Protein AF-0000000076551396 (afdb_homodimer)

Nearest PDB structures (foldseek):
  6d0h-assembly2_C  TM=8.414E-01  e=6.437E-12  Sphingobium sp. YBL2
  6d0i-assembly2_C  TM=8.414E-01  e=7.294E-12  Sphingobium sp. YBL2
  8gug-assembly1_A-2  TM=8.332E-01  e=5.337E-12  Vibrio parahaemolyticus RIMD 2210633
  6gw6-assembly1_D  TM=7.936E-01  e=1.999E-10  Pseudomonas putida KT2440
  8qnl-assembly1_F  TM=6.399E-01  e=2.585E-02  Pseudomonas aeruginosa PAO1

Secondary structure (DSSP, 8-state):
-EEEEEEEGGGGGGTTTSHHHHHS--SS--TT---EEEBSSHHHHHHHHHTTS-TTS--SSEEEEEEE-SS-GGGS-B--GGGS-TTTTSSS-HHHHHHHHHHHHHT--SEEEEE-SSSTT-EEEEE-TTSGGGGG-EEPPPEEE---GGGS----/-EEEEEEEGGGGGGTTTSHHHHHS--SS--TT---EEEBSSHHHHHHHHHTTS-TTS--SSEEEEEEE-SS-GGGS-B--GGGS-TTTTSSS-HHHHHHHHHHHHHT--SEEEEE-SSSTT-EEEEE-TTSGGGGG-EEPPPEEE---GGGS----

Solvent-accessible surface area (backbone atoms only — not comparable to full-atom values): 17065 Å² total; per-residue (Å²): 67,58,32,16,32,61,45,48,52,91,45,56,92,53,59,70,61,9,54,65,28,18,74,42,58,48,54,43,25,41,63,71,40,57,34,27,76,31,12,68,36,63,43,43,19,46,50,62,51,48,48,74,44,58,56,74,57,79,73,85,51,34,23,38,37,40,36,38,41,93,49,60,71,88,72,51,52,61,68,60,72,88,77,48,62,93,62,65,76,49,77,76,37,67,69,46,11,47,53,37,45,49,45,56,71,66,49,77,50,38,50,38,33,38,78,32,72,59,43,75,91,41,57,28,34,38,34,25,59,83,24,80,63,36,76,67,47,44,72,53,79,70,37,85,40,67,74,42,66,54,62,33,56,80,76,129,66,59,33,17,32,62,45,49,50,92,45,55,90,52,61,71,61,7,53,65,28,19,75,42,57,47,55,42,25,41,64,72,39,57,33,27,78,30,13,67,37,63,42,42,18,46,50,63,49,47,48,75,45,60,54,75,57,77,74,85,52,33,22,36,36,42,34,37,41,94,48,60,72,89,71,52,52,61,67,59,73,87,76,50,62,94,63,64,77,48,78,75,38,67,68,46,11,48,53,37,44,50,46,56,73,65,49,78,51,40,48,39,34,39,78,32,70,60,43,75,93,41,58,29,33,38,34,27,58,83,25,80,64,36,75,66,48,45,71,51,80,69,37,85,41,68,75,43,71,54,61,27,59,79,75,130

Foldseek 3Di:
DKKKAKDFQVCQVVQQVQVVCCCPPWLQADHNARKHWIAPDPVLNVLVVVVPDDLQDWDQGMWMKMKDDPDDPVPAAEDDPVPDDPVSLDIPDVVNNVNNRVCLVVLPDQKYWYADSSDGPGTIIMGRCVRPCVVVMDIDRIGGDGDDCVSRDHDD/DKKKAKDFQVCQVVQQVQVVCCCPPWLQADHNARKHWIAPDPVLNVLVVVVPDDLQDWDQGMWMKMKDDPDDPVPAAEDDPVPDDPVSLDIPDVVNNVNNRVCLVVLPDQKYWYADSSDGPGTIIMGRCVRPCVVVMDIDRIGGDGDDPVSRDHDD

pLDDT: mean 95.28, std 7.55, range [44.25, 98.88]

InterPro domains:
  IPR014914 RES domain [PF08808] (3-148)
  IPR014914 RES domain [SM00953] (15-141)

Radius of gyration: 20.18 Å; Cα contacts (8 Å, |Δi|>4): 626; chains: 2; bounding box: 45×56×44 Å

Sequence (312 aa):
MHLWRICKSRFAASAFTGEGARLYPGRWNPAGVRMVYTSPSLSLAAIEFFVHLDPSVAPDDLVSCRATLPIDEKTLPRLNLGNLPADWHTTDNPTLQSIGANWTATQSSVALEVPSVAVEGEWNVLLNPTHPDFAKIKLAPPNPFHFDKRMFKPLPMHLWRICKSRFAASAFTGEGARLYPGRWNPAGVRMVYTSPSLSLAAIEFFVHLDPSVAPDDLVSCRATLPIDEKTLPRLNLGNLPADWHTTDNPTLQSIGANWTATQSSVALEVPSVAVEGEWNVLLNPTHPDFAKIKLAPPNPFHFDKRMFKPLP

Structure (mmCIF, N/CA/C/O backbone):
data_AF-0000000076551396-model_v1
#
loop_
_entity.id
_entity.type
_entity.pdbx_description
1 polymer 'RES domain-containing protein'
#
loop_
_atom_site.group_PDB
_atom_site.id
_atom_site.type_symbol
_atom_site.label_atom_id
_atom_site.label_alt_id
_atom_site.label_comp_id
_atom_site.label_asym_id
_atom_site.label_entity_id
_atom_site.label_seq_id
_atom_site.pdbx_PDB_ins_code
_atom_site.Cartn_x
_atom_site.Cartn_y
_atom_site.Cartn_z
_atom_site.occupancy
_atom_site.B_iso_or_equiv
_atom_site.auth_seq_id
_atom_site.auth_comp_id
_atom_site.auth_asym_id
_atom_site.auth_atom_id
_atom_site.pdbx_PDB_model_num
ATOM 1 N N . MET A 1 1 ? -11.016 -2.973 -12.539 1 94.88 1 MET A N 1
ATOM 2 C CA . MET A 1 1 ? -10.102 -2.596 -11.461 1 94.88 1 MET A CA 1
ATOM 3 C C . MET A 1 1 ? -8.656 -2.795 -11.891 1 94.88 1 MET A C 1
ATOM 5 O O . MET A 1 1 ? -8.367 -3.607 -12.766 1 94.88 1 MET A O 1
ATOM 9 N N . HIS A 1 2 ? -7.699 -2.061 -11.281 1 96.81 2 HIS A N 1
ATOM 10 C CA . HIS A 1 2 ? -6.273 -2.221 -11.547 1 96.81 2 HIS A CA 1
ATOM 11 C C . HIS A 1 2 ? -5.625 -3.146 -10.516 1 96.81 2 HIS A C 1
ATOM 13 O O . HIS A 1 2 ? -5.945 -3.086 -9.328 1 96.81 2 HIS A O 1
ATOM 19 N N . LEU A 1 3 ? -4.773 -3.979 -11.023 1 98.38 3 LEU A N 1
ATOM 20 C CA . LEU A 1 3 ? -3.938 -4.855 -10.211 1 98.38 3 LEU A CA 1
ATOM 21 C C . LEU A 1 3 ? -2.459 -4.602 -10.492 1 98.38 3 LEU A C 1
ATOM 23 O O . LEU A 1 3 ? -2.09 -4.199 -11.594 1 98.38 3 LEU A O 1
ATOM 27 N N . TRP A 1 4 ? -1.692 -4.879 -9.453 1 98.75 4 TRP A N 1
ATOM 28 C CA . TRP A 1 4 ? -0.27 -4.57 -9.555 1 98.75 4 TRP A CA 1
ATOM 29 C C . TRP A 1 4 ? 0.576 -5.754 -9.094 1 98.75 4 TRP A C 1
ATOM 31 O O . TRP A 1 4 ? 0.204 -6.465 -8.156 1 98.75 4 TRP A O 1
ATOM 41 N N . ARG A 1 5 ? 1.624 -5.949 -9.695 1 98.5 5 ARG A N 1
ATOM 42 C CA . ARG A 1 5 ? 2.711 -6.75 -9.141 1 98.5 5 ARG A CA 1
ATOM 43 C C . ARG A 1 5 ? 4.066 -6.152 -9.5 1 98.5 5 ARG A C 1
ATOM 45 O O . ARG A 1 5 ? 4.191 -5.422 -10.484 1 98.5 5 ARG A O 1
ATOM 52 N N . ILE A 1 6 ? 5.016 -6.344 -8.68 1 98.69 6 ILE A N 1
ATOM 53 C CA . ILE A 1 6 ? 6.387 -5.891 -8.867 1 98.69 6 ILE A CA 1
ATOM 54 C C . ILE A 1 6 ? 7.305 -7.094 -9.078 1 98.69 6 ILE A C 1
ATOM 56 O O . ILE A 1 6 ? 7.148 -8.125 -8.422 1 98.69 6 ILE A O 1
ATOM 60 N N . CYS A 1 7 ? 8.195 -7.008 -9.984 1 98.25 7 CYS A N 1
ATOM 61 C CA . CYS A 1 7 ? 9.172 -8.062 -10.234 1 98.25 7 CYS A CA 1
ATOM 62 C C . CYS A 1 7 ? 10.461 -7.492 -10.805 1 98.25 7 CYS A C 1
ATOM 64 O O . CYS A 1 7 ? 10.555 -6.289 -11.062 1 98.25 7 CYS A O 1
ATOM 66 N N . LYS A 1 8 ? 11.469 -8.297 -10.867 1 97.94 8 LYS A N 1
ATOM 67 C CA . LYS A 1 8 ? 12.688 -7.895 -11.57 1 97.94 8 LYS A CA 1
ATOM 68 C C . LYS A 1 8 ? 12.422 -7.656 -13.055 1 97.94 8 LYS A C 1
ATOM 70 O O . LYS A 1 8 ? 11.633 -8.375 -13.664 1 97.94 8 LYS A O 1
ATOM 75 N N . SER A 1 9 ? 13.117 -6.68 -13.594 1 98.31 9 SER A N 1
ATOM 76 C CA . SER A 1 9 ? 12.914 -6.262 -14.977 1 98.31 9 SER A CA 1
ATOM 77 C C . SER A 1 9 ? 13.07 -7.434 -15.938 1 98.31 9 SER A C 1
ATOM 79 O O . SER A 1 9 ? 12.352 -7.527 -16.938 1 98.31 9 SER A O 1
ATOM 81 N N . ARG A 1 10 ? 13.984 -8.352 -15.672 1 97.56 10 ARG A N 1
ATOM 82 C CA . ARG A 1 10 ? 14.242 -9.477 -16.562 1 97.56 10 ARG A CA 1
ATOM 83 C C . ARG A 1 10 ? 13.039 -10.414 -16.625 1 97.56 10 ARG A C 1
ATOM 85 O O . ARG A 1 10 ? 12.922 -11.219 -17.547 1 97.56 10 ARG A O 1
ATOM 92 N N . PHE A 1 11 ? 12.156 -10.312 -15.688 1 97.44 11 PHE A N 1
ATOM 93 C CA . PHE A 1 11 ? 11 -11.203 -15.641 1 97.44 11 PHE A CA 1
ATOM 94 C C . PHE A 1 11 ? 9.734 -10.477 -16.078 1 97.44 11 PHE A C 1
ATOM 96 O O . PHE A 1 11 ? 8.633 -11.016 -15.977 1 97.44 11 PHE A O 1
ATOM 103 N N . ALA A 1 12 ? 9.828 -9.25 -16.578 1 97.88 12 ALA A N 1
ATOM 104 C CA . ALA A 1 12 ? 8.672 -8.422 -16.922 1 97.88 12 ALA A CA 1
ATOM 105 C C . ALA A 1 12 ? 7.809 -9.102 -17.984 1 97.88 12 ALA A C 1
ATOM 107 O O . ALA A 1 12 ? 6.582 -9.102 -17.875 1 97.88 12 ALA A O 1
ATOM 108 N N . ALA A 1 13 ? 8.406 -9.703 -18.953 1 96.38 13 ALA A N 1
ATOM 109 C CA . ALA A 1 13 ? 7.703 -10.297 -20.094 1 96.38 13 ALA A CA 1
ATOM 110 C C . ALA A 1 13 ? 6.875 -11.5 -19.656 1 96.38 13 ALA A C 1
ATOM 112 O O . ALA A 1 13 ? 5.863 -11.828 -20.281 1 96.38 13 ALA A O 1
ATOM 113 N N . SER A 1 14 ? 7.25 -12.125 -18.562 1 96.94 14 SER A N 1
ATOM 114 C CA . SER A 1 14 ? 6.559 -13.328 -18.109 1 96.94 14 SER A CA 1
ATOM 115 C C . SER A 1 14 ? 5.797 -13.078 -16.812 1 96.94 14 SER A C 1
ATOM 117 O O . SER A 1 14 ? 5.367 -14.023 -16.156 1 96.94 14 SER A O 1
ATOM 119 N N . ALA A 1 15 ? 5.637 -11.844 -16.484 1 97.81 15 ALA A N 1
ATOM 120 C CA . ALA A 1 15 ? 5.113 -11.469 -15.164 1 97.81 15 ALA A CA 1
ATOM 121 C C . ALA A 1 15 ? 3.699 -12.008 -14.969 1 97.81 15 ALA A C 1
ATOM 123 O O . ALA A 1 15 ? 3.262 -12.219 -13.836 1 97.81 15 A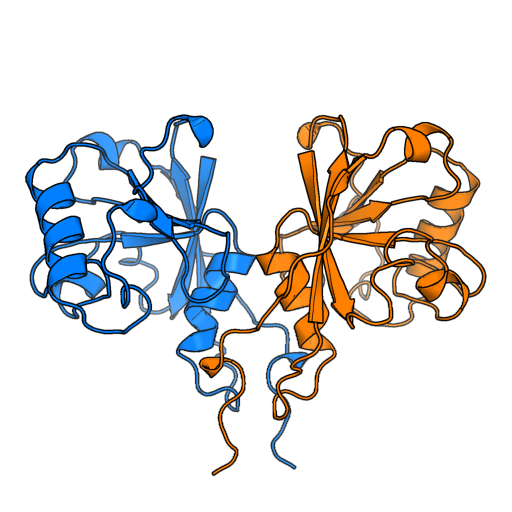LA A O 1
ATOM 124 N N . PHE A 1 16 ? 2.994 -12.281 -16.062 1 98.44 16 PHE A N 1
ATOM 125 C CA . PHE A 1 16 ? 1.596 -12.664 -15.922 1 98.44 16 PHE A CA 1
ATOM 126 C C . PHE A 1 16 ? 1.351 -14.047 -16.516 1 98.44 16 PHE A C 1
ATOM 128 O O . PHE A 1 16 ? 0.207 -14.414 -16.797 1 98.44 16 PHE A O 1
ATOM 135 N N . THR A 1 17 ? 2.385 -14.805 -16.703 1 97.81 17 THR A N 1
ATOM 136 C CA . THR A 1 17 ? 2.225 -16.141 -17.297 1 97.81 17 THR A CA 1
ATOM 137 C C . THR A 1 17 ? 1.878 -17.156 -16.219 1 97.81 17 THR A C 1
ATOM 139 O O . THR A 1 17 ? 1.358 -18.234 -16.516 1 97.81 17 THR A O 1
ATOM 142 N N . GLY A 1 18 ? 2.23 -16.859 -14.961 1 98.12 18 GLY A N 1
ATOM 143 C CA . GLY A 1 18 ? 2.062 -17.797 -13.859 1 98.12 18 GLY A CA 1
ATOM 144 C C . GLY A 1 18 ? 3.166 -18.828 -13.789 1 98.12 18 GLY A C 1
ATOM 145 O O . GLY A 1 18 ? 3.121 -19.734 -12.945 1 98.12 18 GLY A O 1
ATOM 146 N N . GLU A 1 19 ? 4.164 -18.672 -14.609 1 96.69 19 GLU A N 1
ATOM 147 C CA . GLU A 1 19 ? 5.23 -19.656 -14.711 1 96.69 19 GLU A CA 1
ATOM 148 C C . GLU A 1 19 ? 6.074 -19.688 -13.438 1 96.69 19 GLU A C 1
ATOM 150 O O . GLU A 1 19 ? 6.504 -20.75 -12.992 1 96.69 19 GLU A O 1
ATOM 155 N N . GLY A 1 20 ? 6.352 -18.516 -12.898 1 95.81 20 GLY A N 1
ATOM 156 C CA . GLY A 1 20 ? 7.094 -18.484 -11.648 1 95.81 20 GLY A CA 1
ATOM 157 C C . GLY A 1 20 ? 6.461 -19.312 -10.555 1 95.81 20 GLY A C 1
ATOM 158 O O . GLY A 1 20 ? 7.133 -20.141 -9.922 1 95.81 20 GLY A O 1
ATOM 159 N N . ALA A 1 21 ? 5.195 -19.109 -10.352 1 96.44 21 ALA A N 1
ATOM 160 C CA . ALA A 1 21 ? 4.457 -19.875 -9.344 1 96.44 21 ALA A CA 1
ATOM 161 C C . ALA A 1 21 ? 4.453 -21.359 -9.672 1 96.44 21 ALA A C 1
ATOM 163 O O . ALA A 1 21 ? 4.504 -22.203 -8.773 1 96.44 21 ALA A O 1
ATOM 164 N N . ARG A 1 22 ? 4.301 -21.688 -10.961 1 97.25 22 ARG A N 1
ATOM 165 C CA . ARG A 1 22 ? 4.316 -23.078 -11.367 1 97.25 22 ARG A CA 1
ATOM 166 C C . ARG A 1 22 ? 5.621 -23.75 -10.953 1 97.25 22 ARG A C 1
ATOM 168 O O . ARG A 1 22 ? 5.613 -24.891 -10.477 1 97.25 22 ARG A O 1
ATOM 175 N N . LEU A 1 23 ? 6.754 -23.062 -11.102 1 96.81 23 LEU A N 1
ATOM 176 C CA . LEU A 1 23 ? 8.078 -23.594 -10.82 1 96.81 23 LEU A CA 1
ATOM 177 C C . LEU A 1 23 ? 8.375 -23.578 -9.328 1 96.81 23 LEU A C 1
ATOM 179 O O . LEU A 1 23 ? 9.008 -24.484 -8.797 1 96.81 23 LEU A O 1
ATOM 183 N N . TYR A 1 24 ? 7.906 -22.547 -8.633 1 95.25 24 TYR A N 1
ATOM 184 C CA . TYR A 1 24 ? 8.18 -22.344 -7.215 1 95.25 24 TYR A CA 1
ATOM 185 C C . TYR A 1 24 ? 6.887 -22.172 -6.426 1 95.25 24 TYR A C 1
ATOM 187 O O . TYR A 1 24 ? 6.137 -21.219 -6.641 1 95.25 24 TYR A O 1
ATOM 195 N N . PRO A 1 25 ? 6.672 -23.062 -5.484 1 95.62 25 PRO A N 1
ATOM 196 C CA . PRO A 1 25 ? 5.422 -23 -4.727 1 95.62 25 PRO A CA 1
ATOM 197 C C . PRO A 1 25 ? 5.289 -21.734 -3.902 1 95.62 25 PRO A C 1
ATOM 199 O O . PRO A 1 25 ? 6.293 -21.188 -3.422 1 95.62 25 PRO A O 1
ATOM 202 N N . GLY A 1 26 ? 4.094 -21.25 -3.756 1 96.25 26 GLY A N 1
ATOM 203 C CA . GLY A 1 26 ? 3.74 -20.125 -2.9 1 96.25 26 GLY A CA 1
ATOM 204 C C . GLY A 1 26 ? 2.703 -20.484 -1.851 1 96.25 26 GLY A C 1
ATOM 205 O O . GLY A 1 26 ? 2.398 -21.656 -1.645 1 96.25 26 GLY A O 1
ATOM 206 N N . ARG A 1 27 ? 2.213 -19.516 -1.153 1 97.38 27 ARG A N 1
ATOM 207 C CA . ARG A 1 27 ? 1.235 -19.719 -0.088 1 97.38 27 ARG A CA 1
ATOM 208 C C . ARG A 1 27 ? -0.026 -20.391 -0.623 1 97.38 27 ARG A C 1
ATOM 210 O O . ARG A 1 27 ? -0.598 -21.266 0.034 1 97.38 27 ARG A O 1
ATOM 217 N N . TRP A 1 28 ? -0.381 -20.016 -1.883 1 98.06 28 TRP A N 1
ATOM 218 C CA . TRP A 1 28 ? -1.691 -20.438 -2.367 1 98.06 28 TRP A CA 1
ATOM 219 C C . TRP A 1 28 ? -1.556 -21.422 -3.52 1 98.06 28 TRP A C 1
ATOM 221 O O . TRP A 1 28 ? -2.555 -21.844 -4.109 1 98.06 28 TRP A O 1
ATOM 231 N N . ASN A 1 29 ? -0.371 -21.703 -3.924 1 98.06 29 ASN A N 1
ATOM 232 C CA . ASN A 1 29 ? -0.194 -22.672 -5 1 98.06 29 ASN A CA 1
ATOM 233 C C . ASN A 1 29 ? 0.906 -23.672 -4.676 1 98.06 29 ASN A C 1
ATOM 235 O O . ASN A 1 29 ? 1.98 -23.297 -4.207 1 98.06 29 ASN A O 1
ATOM 239 N N . PRO A 1 30 ? 0.671 -24.969 -4.969 1 97.38 30 PRO A N 1
ATOM 240 C CA . PRO A 1 30 ? 1.771 -25.938 -5.008 1 97.38 30 PRO A CA 1
ATOM 241 C C . PRO A 1 30 ? 2.594 -25.844 -6.293 1 97.38 30 PRO A C 1
ATOM 243 O O . PRO A 1 30 ? 2.236 -25.094 -7.203 1 97.38 30 PRO A O 1
ATOM 246 N N . ALA A 1 31 ? 3.725 -26.562 -6.238 1 96.62 31 ALA A N 1
ATOM 247 C CA . ALA A 1 31 ? 4.469 -26.656 -7.492 1 96.62 31 ALA A CA 1
ATOM 248 C C . ALA A 1 31 ? 3.592 -27.234 -8.609 1 96.62 31 ALA A C 1
ATOM 250 O O . ALA A 1 31 ? 2.721 -28.062 -8.352 1 96.62 31 ALA A O 1
ATOM 251 N N . GLY A 1 32 ? 3.791 -26.672 -9.781 1 97.81 32 GLY A N 1
ATOM 252 C CA . GLY A 1 32 ? 3.086 -27.203 -10.938 1 97.81 32 GLY A CA 1
ATOM 253 C C . GLY A 1 32 ? 1.832 -26.422 -11.281 1 97.81 32 GLY A C 1
ATOM 254 O O . GLY A 1 32 ? 1.279 -26.578 -12.375 1 97.81 32 GLY A O 1
ATOM 255 N N . VAL A 1 33 ? 1.356 -25.641 -10.406 1 98.25 33 VAL A N 1
ATOM 256 C CA . VAL A 1 33 ? 0.127 -24.891 -10.633 1 98.25 33 VAL A CA 1
ATOM 257 C C . VAL A 1 33 ? 0.464 -23.438 -10.977 1 98.25 33 VAL A C 1
ATOM 259 O O . VAL A 1 33 ? 1.089 -22.734 -10.18 1 98.25 33 VAL A O 1
ATOM 262 N N . ARG A 1 34 ? 0.034 -22.953 -12.18 1 98.38 34 ARG A N 1
ATOM 263 C CA . ARG A 1 34 ? 0.227 -21.578 -12.602 1 98.38 34 ARG A CA 1
ATOM 264 C C . ARG A 1 34 ? -0.693 -20.641 -11.828 1 98.38 34 ARG A C 1
ATOM 266 O O . ARG A 1 34 ? -1.87 -20.938 -11.625 1 98.38 34 ARG A O 1
ATOM 273 N N . MET A 1 35 ? -0.127 -19.578 -11.375 1 98.62 35 MET A N 1
ATOM 274 C CA . MET A 1 35 ? -0.86 -18.562 -10.625 1 98.62 35 MET A CA 1
ATOM 275 C C . MET A 1 35 ? -0.128 -17.234 -10.656 1 98.62 35 MET A C 1
ATOM 277 O O . MET A 1 35 ? 1.104 -17.188 -10.641 1 98.62 35 MET A O 1
ATOM 281 N N . VAL A 1 36 ? -0.822 -16.172 -10.758 1 98.75 36 VAL A N 1
ATOM 282 C CA . VAL A 1 36 ? -0.205 -14.859 -10.719 1 98.75 36 VAL A CA 1
ATOM 283 C C . VAL A 1 36 ? -0.648 -14.117 -9.453 1 98.75 36 VAL A C 1
ATOM 285 O O . VAL A 1 36 ? -1.843 -13.891 -9.25 1 98.75 36 VAL A O 1
ATOM 288 N N . TYR A 1 37 ? 0.304 -13.797 -8.633 1 98.69 37 TYR A N 1
ATOM 289 C CA . TYR A 1 37 ? 0.053 -13.016 -7.43 1 98.69 37 TYR A CA 1
ATOM 290 C C . TYR A 1 37 ? 0.052 -11.523 -7.746 1 98.69 37 TYR A C 1
ATOM 292 O O . TYR A 1 37 ? 1.019 -11 -8.305 1 98.69 37 TYR A O 1
ATOM 300 N N . THR A 1 38 ? -1.022 -10.844 -7.414 1 98.75 38 THR A N 1
ATOM 301 C CA . THR A 1 38 ? -1.12 -9.398 -7.609 1 98.75 38 THR A CA 1
ATOM 302 C C . THR A 1 38 ? -1.75 -8.734 -6.391 1 98.75 38 THR A C 1
ATOM 304 O O . THR A 1 38 ? -2.168 -9.406 -5.449 1 98.75 38 THR A O 1
ATOM 307 N N . SER A 1 39 ? -1.699 -7.449 -6.383 1 98.75 39 SER A N 1
ATOM 308 C CA . SER A 1 39 ? -2.301 -6.625 -5.34 1 98.75 39 SER A CA 1
ATOM 309 C C . SER A 1 39 ? -3.168 -5.52 -5.941 1 98.75 39 SER A C 1
ATOM 311 O O . SER A 1 39 ? -2.928 -5.074 -7.062 1 98.75 39 SER A O 1
ATOM 313 N N . PRO A 1 40 ? -4.148 -5.059 -5.211 1 97.81 40 PRO A N 1
ATOM 314 C CA . PRO A 1 40 ? -5.043 -4.035 -5.754 1 97.81 40 PRO A CA 1
ATOM 315 C C . PRO A 1 40 ? -4.438 -2.633 -5.699 1 97.81 40 PRO A C 1
ATOM 317 O O . PRO A 1 40 ? -5.055 -1.671 -6.164 1 97.81 40 PRO A O 1
ATOM 320 N N . SER A 1 41 ? -3.238 -2.49 -5.109 1 98.12 41 SER A N 1
ATOM 321 C CA . SER A 1 41 ? -2.51 -1.227 -5.09 1 98.12 41 SER A CA 1
ATOM 322 C C . SER A 1 41 ? -1.013 -1.447 -5.27 1 98.12 41 SER A C 1
ATOM 324 O O . SER A 1 41 ? -0.498 -2.527 -4.969 1 98.12 41 SER A O 1
ATOM 326 N N . LEU A 1 42 ? -0.406 -0.439 -5.797 1 98.69 42 LEU A N 1
ATOM 327 C CA . LEU A 1 42 ? 1.042 -0.513 -5.957 1 98.69 42 LEU A CA 1
ATOM 328 C C . LEU A 1 42 ? 1.737 -0.601 -4.605 1 98.69 42 LEU A C 1
ATOM 330 O O . LEU A 1 42 ? 2.729 -1.319 -4.457 1 98.69 42 LEU A O 1
ATOM 334 N N . SER A 1 43 ? 1.237 0.077 -3.641 1 98.88 43 SER A N 1
ATOM 335 C CA . SER A 1 43 ? 1.817 0.066 -2.303 1 98.88 43 SER A CA 1
ATOM 336 C C . SER A 1 43 ? 1.748 -1.325 -1.681 1 98.88 43 SER A C 1
ATOM 338 O O . SER A 1 43 ? 2.719 -1.793 -1.082 1 98.88 43 SER A O 1
ATOM 340 N N . LEU A 1 44 ? 0.598 -1.977 -1.805 1 98.88 44 LEU A N 1
ATOM 341 C CA . LEU A 1 44 ? 0.525 -3.334 -1.272 1 98.88 44 LEU A CA 1
ATOM 342 C C . LEU A 1 44 ? 1.474 -4.262 -2.021 1 98.88 44 LEU A C 1
ATOM 344 O O . LEU A 1 44 ? 2.17 -5.074 -1.406 1 98.88 44 LEU A O 1
ATOM 348 N N . ALA A 1 45 ? 1.479 -4.145 -3.352 1 98.88 45 ALA A N 1
ATOM 349 C CA . ALA A 1 45 ? 2.428 -4.934 -4.137 1 98.88 45 ALA A CA 1
ATOM 350 C C . ALA A 1 45 ? 3.859 -4.68 -3.674 1 98.88 45 ALA A C 1
ATOM 352 O O . ALA A 1 45 ? 4.668 -5.609 -3.605 1 98.88 45 ALA A O 1
ATOM 353 N N . ALA A 1 46 ? 4.168 -3.43 -3.355 1 98.62 46 ALA A N 1
ATOM 354 C CA . ALA A 1 46 ? 5.508 -3.057 -2.906 1 98.62 46 ALA A CA 1
ATOM 355 C C . ALA A 1 46 ? 5.848 -3.727 -1.578 1 98.62 46 ALA A C 1
ATOM 357 O O . ALA A 1 46 ? 6.938 -4.281 -1.418 1 98.62 46 ALA A O 1
ATOM 358 N N . ILE A 1 47 ? 4.895 -3.684 -0.666 1 98.25 47 ILE A N 1
ATOM 359 C CA . ILE A 1 47 ? 5.145 -4.305 0.629 1 98.25 47 ILE A CA 1
ATOM 360 C C . ILE A 1 47 ? 5.285 -5.816 0.456 1 98.25 47 ILE A C 1
ATOM 362 O O . ILE A 1 47 ? 6.176 -6.438 1.043 1 98.25 47 ILE A O 1
ATOM 366 N N . GLU A 1 48 ? 4.469 -6.438 -0.376 1 97.94 48 GLU A N 1
ATOM 367 C CA . GLU A 1 48 ? 4.516 -7.871 -0.655 1 97.94 48 GLU A CA 1
ATOM 368 C C . GLU A 1 48 ? 5.859 -8.273 -1.249 1 97.94 48 GLU A C 1
ATOM 370 O O . GLU A 1 48 ? 6.352 -9.375 -0.999 1 97.94 48 GLU A O 1
ATOM 375 N N . PHE A 1 49 ? 6.438 -7.441 -2.031 1 97.56 49 PHE A N 1
ATOM 376 C CA . PHE A 1 49 ? 7.758 -7.703 -2.592 1 97.56 49 PHE A CA 1
ATOM 377 C C . PHE A 1 49 ? 8.852 -7.445 -1.556 1 97.56 49 PHE A C 1
ATOM 379 O O . PHE A 1 49 ? 9.773 -8.242 -1.406 1 97.56 49 PHE A O 1
ATOM 386 N N . PHE A 1 50 ? 8.727 -6.418 -0.822 1 96.38 50 PHE A N 1
ATOM 387 C CA . PHE A 1 50 ? 9.734 -5.922 0.111 1 96.38 50 PHE A CA 1
ATOM 388 C C . PHE A 1 50 ? 10.023 -6.953 1.191 1 96.38 50 PHE A C 1
ATOM 390 O O . PHE A 1 50 ? 11.172 -7.113 1.611 1 96.38 50 PHE A O 1
ATOM 397 N N . VAL A 1 51 ? 9 -7.633 1.626 1 94.44 51 VAL A N 1
ATOM 398 C CA . VAL A 1 51 ? 9.164 -8.562 2.736 1 94.44 51 VAL A CA 1
ATOM 399 C C . VAL A 1 51 ? 10.039 -9.742 2.301 1 94.44 51 VAL A C 1
ATOM 401 O O . VAL A 1 51 ? 10.484 -10.531 3.135 1 94.44 51 VAL A O 1
ATOM 404 N N . HIS A 1 52 ? 10.367 -9.844 1.04 1 93.06 52 HIS A N 1
ATOM 405 C CA . HIS A 1 52 ? 11.219 -10.922 0.546 1 93.06 52 HIS A CA 1
ATOM 406 C C . HIS A 1 52 ? 12.633 -10.422 0.257 1 93.06 52 HIS A C 1
ATOM 408 O O . HIS A 1 52 ? 13.484 -11.18 -0.195 1 93.06 52 HIS A O 1
ATOM 414 N N . LEU A 1 53 ? 12.914 -9.18 0.485 1 92 53 LEU A N 1
ATOM 415 C CA . LEU A 1 53 ? 14.211 -8.578 0.195 1 92 53 LEU A CA 1
ATOM 416 C C . LEU A 1 53 ? 15.102 -8.57 1.435 1 92 53 LEU A C 1
ATOM 418 O O . LEU A 1 53 ? 14.602 -8.688 2.559 1 92 53 LEU A O 1
ATOM 422 N N . ASP A 1 54 ? 16.406 -8.539 1.047 1 86 54 ASP A N 1
ATOM 423 C CA . ASP A 1 54 ? 17.344 -8.094 2.076 1 86 54 ASP A CA 1
ATOM 424 C C . ASP A 1 54 ? 17.219 -6.586 2.307 1 86 54 ASP A C 1
ATOM 426 O O . ASP A 1 54 ? 17.531 -5.789 1.416 1 86 54 ASP A O 1
ATOM 430 N N . PRO A 1 55 ? 16.75 -6.176 3.471 1 79.81 55 PRO A N 1
ATOM 431 C CA . PRO A 1 55 ? 16.484 -4.754 3.709 1 79.81 55 PRO A CA 1
ATOM 432 C C . PRO A 1 55 ? 17.734 -3.896 3.637 1 79.81 55 PRO A C 1
ATOM 434 O O . PRO A 1 55 ? 17.656 -2.666 3.654 1 79.81 55 PRO A O 1
ATOM 437 N N . SER A 1 56 ? 18.828 -4.465 3.469 1 81.06 56 SER A N 1
ATOM 438 C CA . SER A 1 56 ? 20.078 -3.711 3.402 1 81.06 56 SER A CA 1
ATOM 439 C C . SER A 1 56 ? 20.484 -3.441 1.958 1 81.06 56 SER A C 1
ATOM 441 O O . SER A 1 56 ? 21.391 -2.637 1.7 1 81.06 56 SER A O 1
ATOM 443 N N . VAL A 1 57 ? 19.844 -4.047 1.085 1 85 57 VAL A N 1
ATOM 444 C CA . VAL A 1 57 ? 20.219 -3.922 -0.32 1 85 57 VAL A CA 1
ATOM 445 C C . VAL A 1 57 ? 19 -3.494 -1.141 1 85 57 VAL A C 1
ATOM 447 O O . VAL A 1 57 ? 18.062 -4.273 -1.331 1 85 57 VAL A O 1
ATOM 450 N N . ALA A 1 58 ? 19.094 -2.334 -1.643 1 89.31 58 ALA A N 1
ATOM 451 C CA . ALA A 1 58 ? 18.016 -1.847 -2.496 1 89.31 58 ALA A CA 1
ATOM 452 C C . ALA A 1 58 ? 18.172 -2.355 -3.926 1 89.31 58 ALA A C 1
ATOM 454 O O . ALA A 1 58 ? 19.172 -2.064 -4.586 1 89.31 58 ALA A O 1
ATOM 455 N N . PRO A 1 59 ? 17.188 -3.055 -4.379 1 94.12 59 PRO A N 1
ATOM 456 C CA . PRO A 1 59 ? 17.281 -3.453 -5.785 1 94.12 59 PRO A CA 1
ATOM 457 C C . PRO A 1 59 ? 17.156 -2.27 -6.742 1 94.12 59 PRO A C 1
ATOM 459 O O . PRO A 1 59 ? 16.453 -1.303 -6.441 1 94.12 59 PRO A O 1
ATOM 462 N N . ASP A 1 60 ? 17.75 -2.359 -7.906 1 94.88 60 ASP A N 1
ATOM 463 C CA . ASP A 1 60 ? 17.703 -1.278 -8.883 1 94.88 60 ASP A CA 1
ATOM 464 C C . ASP A 1 60 ? 17.188 -1.784 -10.227 1 94.88 60 ASP A C 1
ATOM 466 O O . ASP A 1 60 ? 17.281 -1.082 -11.242 1 94.88 60 ASP A O 1
ATOM 470 N N . ASP A 1 61 ? 16.672 -2.912 -10.281 1 98.19 61 ASP A N 1
ATOM 471 C CA . ASP A 1 61 ? 16.234 -3.518 -11.531 1 98.19 61 ASP A CA 1
ATOM 472 C C . ASP A 1 61 ? 14.781 -3.99 -11.438 1 98.19 61 ASP A C 1
ATOM 474 O O . ASP A 1 61 ? 14.438 -5.066 -11.93 1 98.19 61 ASP A O 1
ATOM 478 N N . LEU A 1 62 ? 13.984 -3.24 -10.758 1 98.5 62 LEU A N 1
ATOM 479 C CA . LEU A 1 62 ? 12.594 -3.641 -10.57 1 98.5 62 LEU A CA 1
ATOM 480 C C . LEU A 1 62 ? 11.68 -2.898 -11.539 1 98.5 62 LEU A C 1
ATOM 482 O O . LEU A 1 62 ? 12 -1.791 -11.984 1 98.5 62 LEU A O 1
ATOM 486 N N . VAL A 1 63 ? 10.562 -3.525 -11.828 1 98.75 63 VAL A N 1
ATOM 487 C CA . VAL A 1 63 ? 9.484 -2.893 -12.586 1 98.75 63 VAL A CA 1
ATOM 488 C C . VAL A 1 63 ? 8.148 -3.152 -11.898 1 98.75 63 VAL A C 1
ATOM 490 O O . VAL A 1 63 ? 7.988 -4.152 -11.195 1 98.75 63 VAL A O 1
ATOM 493 N N . SER A 1 64 ? 7.246 -2.227 -11.977 1 98.69 64 SER A N 1
ATOM 494 C CA . SER A 1 64 ? 5.844 -2.443 -11.648 1 98.69 64 SER A CA 1
ATOM 495 C C . SER A 1 64 ? 5.039 -2.844 -12.883 1 98.69 64 SER A C 1
ATOM 497 O O . SER A 1 64 ? 5.227 -2.279 -13.961 1 98.69 64 SER A O 1
ATOM 499 N N . CYS A 1 65 ? 4.266 -3.85 -12.781 1 98.69 65 CYS A N 1
ATOM 500 C CA . CYS A 1 65 ? 3.385 -4.359 -13.82 1 98.69 65 CYS A CA 1
ATOM 501 C C . CYS A 1 65 ? 1.921 -4.168 -13.445 1 98.69 65 CYS A C 1
ATOM 503 O O . CYS A 1 65 ? 1.487 -4.613 -12.383 1 98.69 65 CYS A O 1
ATOM 505 N N . ARG A 1 66 ? 1.227 -3.52 -14.32 1 98.5 66 ARG A N 1
ATOM 506 C CA . ARG A 1 66 ? -0.178 -3.232 -14.047 1 98.5 66 ARG A CA 1
ATOM 507 C C . ARG A 1 66 ? -1.088 -4.039 -14.969 1 98.5 66 ARG A C 1
ATOM 509 O O . ARG A 1 66 ? -0.825 -4.152 -16.172 1 98.5 66 ARG A O 1
ATOM 516 N N . ALA A 1 67 ? -2.078 -4.633 -14.422 1 98.5 67 ALA A N 1
ATOM 517 C CA . ALA A 1 67 ? -3.156 -5.297 -15.148 1 98.5 67 ALA A CA 1
ATOM 518 C C . ALA A 1 67 ? -4.5 -4.625 -14.875 1 98.5 67 ALA A C 1
ATOM 520 O O . ALA A 1 67 ? -4.734 -4.121 -13.773 1 98.5 67 ALA A O 1
ATOM 521 N N . THR A 1 68 ? -5.297 -4.598 -15.852 1 98.38 68 THR A N 1
ATOM 522 C CA . THR A 1 68 ? -6.656 -4.09 -15.695 1 98.38 68 THR A CA 1
ATOM 523 C C . THR A 1 68 ? -7.676 -5.215 -15.859 1 98.38 68 THR A C 1
ATOM 525 O O . THR A 1 68 ? -7.766 -5.832 -16.922 1 98.38 68 THR A O 1
ATOM 528 N N . LEU A 1 69 ? -8.297 -5.527 -14.773 1 96.62 69 LEU A N 1
ATOM 529 C CA . LEU A 1 69 ? -9.391 -6.492 -14.758 1 96.62 69 LEU A CA 1
ATOM 530 C C . LEU A 1 69 ? -10.727 -5.805 -15.023 1 96.62 69 LEU A C 1
ATOM 532 O O . LEU A 1 69 ? -11.109 -4.879 -14.305 1 96.62 69 LEU A O 1
ATOM 536 N N . PRO A 1 70 ? -11.461 -6.168 -16.078 1 94.94 70 PRO A N 1
ATOM 537 C CA . PRO A 1 70 ? -12.719 -5.512 -16.438 1 94.94 70 PRO A CA 1
ATOM 538 C C . PRO A 1 70 ? -13.875 -5.938 -15.531 1 94.94 70 PRO A C 1
ATOM 540 O O . PRO A 1 70 ? -14.93 -6.34 -16.031 1 94.94 70 PRO A O 1
ATOM 543 N N . ILE A 1 71 ? -13.672 -5.961 -14.273 1 91.31 71 ILE A N 1
ATOM 544 C CA . ILE A 1 71 ? -14.672 -6.32 -13.273 1 91.31 71 ILE A CA 1
ATOM 545 C C . ILE A 1 71 ? -14.641 -5.316 -12.125 1 91.31 71 ILE A C 1
ATOM 547 O O . ILE A 1 71 ? -13.617 -4.66 -11.891 1 91.31 71 ILE A O 1
ATOM 551 N N . ASP A 1 72 ? -15.742 -5.215 -11.484 1 89.5 72 ASP A N 1
ATOM 552 C CA . ASP A 1 72 ? -15.82 -4.406 -10.273 1 89.5 72 ASP A CA 1
ATOM 553 C C . ASP A 1 72 ? -15.18 -5.129 -9.086 1 89.5 72 ASP A C 1
ATOM 555 O O . ASP A 1 72 ? -15.461 -6.309 -8.852 1 89.5 72 ASP A O 1
ATOM 559 N N . GLU A 1 73 ? -14.336 -4.453 -8.383 1 89.69 73 GLU A N 1
ATOM 560 C CA . GLU A 1 73 ? -13.648 -5.031 -7.23 1 89.69 73 GLU A CA 1
ATOM 561 C C . GLU A 1 73 ? -14.641 -5.672 -6.262 1 89.69 73 GLU A C 1
ATOM 563 O O . GLU A 1 73 ? -14.352 -6.723 -5.688 1 89.69 73 GLU A O 1
ATOM 568 N N . LYS A 1 74 ? -15.797 -5.059 -6.145 1 89.19 74 LYS A N 1
ATOM 569 C CA . LYS A 1 74 ? -16.797 -5.508 -5.18 1 89.19 74 LYS A CA 1
ATOM 570 C C . LYS A 1 74 ? -17.359 -6.867 -5.57 1 89.19 74 LYS A C 1
ATOM 572 O O . LYS A 1 74 ? -17.984 -7.547 -4.75 1 89.19 74 LYS A O 1
ATOM 577 N N . THR A 1 75 ? -17.156 -7.273 -6.75 1 93.12 75 THR A N 1
ATOM 578 C CA . THR A 1 75 ? -17.75 -8.516 -7.238 1 93.12 75 THR A CA 1
ATOM 579 C C . THR A 1 75 ? -16.719 -9.641 -7.242 1 93.12 75 THR A C 1
ATOM 581 O O . THR A 1 75 ? -17.047 -10.789 -7.551 1 93.12 75 THR A O 1
ATOM 584 N N . LEU A 1 76 ? -15.539 -9.344 -6.859 1 96.06 76 LEU A N 1
ATOM 585 C CA . LEU A 1 76 ? -14.516 -10.383 -6.816 1 96.06 76 LEU A CA 1
ATOM 586 C C . LEU A 1 76 ? -14.781 -11.359 -5.68 1 96.06 76 LEU A C 1
ATOM 588 O O . LEU A 1 76 ? -15.117 -10.953 -4.566 1 96.06 76 LEU A O 1
ATOM 592 N N . PRO A 1 77 ? -14.703 -12.695 -6.023 1 97.56 77 PRO A N 1
ATOM 593 C CA . PRO A 1 77 ? -14.766 -13.625 -4.891 1 97.56 77 PRO A CA 1
ATOM 594 C C . PRO A 1 77 ? -13.641 -13.406 -3.8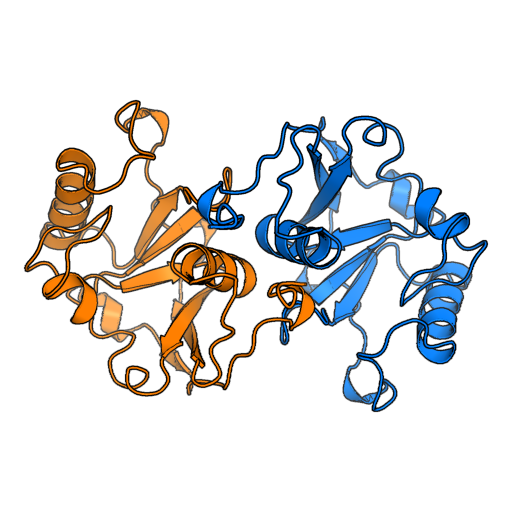85 1 97.56 77 PRO A C 1
ATOM 596 O O . PRO A 1 77 ? -12.508 -13.117 -4.277 1 97.56 77 PRO A O 1
ATOM 599 N N . ARG A 1 78 ? -13.969 -13.508 -2.713 1 98.06 78 ARG A N 1
ATOM 600 C CA . ARG A 1 78 ? -13.023 -13.352 -1.613 1 98.06 78 ARG A CA 1
ATOM 601 C C . ARG A 1 78 ? -13.047 -14.57 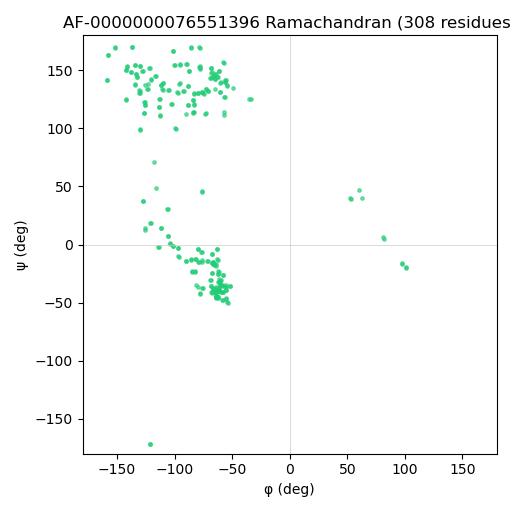-0.697 1 98.06 78 ARG A C 1
ATOM 603 O O . ARG A 1 78 ? -14.125 -15.078 -0.36 1 98.06 78 ARG A O 1
ATOM 610 N N . LEU A 1 79 ? -11.906 -15.039 -0.266 1 98 79 LEU A N 1
ATOM 611 C CA . LEU A 1 79 ? -11.859 -16.141 0.699 1 98 79 LEU A CA 1
ATOM 612 C C . LEU A 1 79 ? -12.422 -15.695 2.047 1 98 79 LEU A C 1
ATOM 614 O O . LEU A 1 79 ? -12.227 -14.547 2.461 1 98 79 LEU A O 1
ATOM 618 N N . ASN A 1 80 ? -13.047 -16.625 2.637 1 97 80 ASN A N 1
ATOM 619 C CA . ASN A 1 80 ? -13.531 -16.391 3.994 1 97 80 ASN A CA 1
ATOM 620 C C . ASN A 1 80 ? -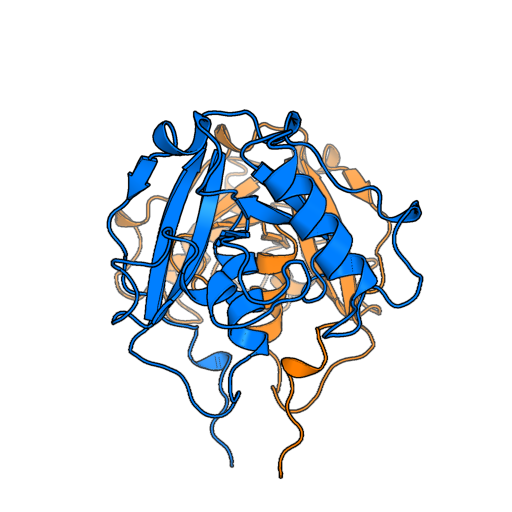12.438 -16.656 5.027 1 97 80 ASN A C 1
ATOM 622 O O . ASN A 1 80 ? -12.008 -17.797 5.211 1 97 80 ASN A O 1
ATOM 626 N N . LEU A 1 81 ? -12.055 -15.617 5.66 1 95.81 81 LEU A N 1
ATOM 627 C CA . LEU A 1 81 ? -10.977 -15.719 6.641 1 95.81 81 LEU A CA 1
ATOM 628 C C . LEU A 1 81 ? -11.312 -16.75 7.715 1 95.81 81 LEU A C 1
ATOM 630 O O . LEU A 1 81 ? -10.43 -17.469 8.195 1 95.81 81 LEU A O 1
ATOM 634 N N . GLY A 1 82 ? -12.555 -16.812 8.07 1 95.56 82 GLY A N 1
ATOM 635 C CA . GLY A 1 82 ? -13.016 -17.734 9.102 1 95.56 82 GLY A CA 1
ATOM 636 C C . GLY A 1 82 ? -12.875 -19.188 8.711 1 95.56 82 GLY A C 1
ATOM 637 O O . GLY A 1 82 ? -12.906 -20.078 9.57 1 95.56 82 GLY A O 1
ATOM 638 N N . ASN A 1 83 ? -12.695 -19.5 7.457 1 95.62 83 ASN A N 1
ATOM 639 C CA . ASN A 1 83 ? -12.578 -20.875 6.953 1 95.62 83 ASN A CA 1
ATOM 640 C C . ASN A 1 83 ? -11.117 -21.281 6.793 1 95.62 83 ASN A C 1
ATOM 642 O O . ASN A 1 83 ? -10.828 -22.422 6.422 1 95.62 83 ASN A O 1
ATOM 646 N N . LEU A 1 84 ? -10.219 -20.359 7.059 1 97.06 84 LEU A N 1
ATOM 647 C CA . LEU A 1 84 ? -8.797 -20.672 6.918 1 97.06 84 LEU A CA 1
ATOM 648 C C . LEU A 1 84 ? -8.25 -21.281 8.203 1 97.06 84 LEU A C 1
ATOM 650 O O . LEU A 1 84 ? -8.773 -21.031 9.289 1 97.06 84 LEU A O 1
ATOM 654 N N . PRO A 1 85 ? -7.254 -22.141 8.031 1 95.62 85 PRO A N 1
ATOM 655 C CA . PRO A 1 85 ? -6.621 -22.656 9.25 1 95.62 85 PRO A CA 1
ATOM 656 C C . PRO A 1 85 ? -6.059 -21.547 10.141 1 95.62 85 PRO A C 1
ATOM 658 O O . PRO A 1 85 ? -5.684 -20.484 9.641 1 95.62 85 PRO A O 1
ATOM 661 N N . ALA A 1 86 ? -5.906 -21.812 11.398 1 94 86 ALA A N 1
ATOM 662 C CA . ALA A 1 86 ? -5.469 -20.812 12.383 1 94 86 ALA A CA 1
ATOM 663 C C . ALA A 1 86 ? -4.07 -20.312 12.062 1 94 86 ALA A C 1
ATOM 665 O O . ALA A 1 86 ? -3.738 -19.156 12.352 1 94 86 ALA A O 1
ATOM 666 N N . ASP A 1 87 ? -3.318 -21.125 11.383 1 94.25 87 ASP A N 1
ATOM 667 C CA . ASP A 1 87 ? -1.93 -20.766 11.117 1 94.25 87 ASP A CA 1
ATOM 668 C C . ASP A 1 87 ? -1.741 -20.344 9.664 1 94.25 87 ASP A C 1
ATOM 670 O O . ASP A 1 87 ? -0.669 -20.531 9.086 1 94.25 87 ASP A O 1
ATOM 674 N N . TRP A 1 88 ? -2.812 -19.781 9.117 1 95.62 88 TRP A N 1
ATOM 675 C CA . TRP A 1 88 ? -2.781 -19.469 7.691 1 95.62 88 TRP A CA 1
ATOM 676 C C . TRP A 1 88 ? -1.689 -18.438 7.383 1 95.62 88 TRP A C 1
ATOM 678 O O . TRP A 1 88 ? -1.299 -18.266 6.227 1 95.62 88 TRP A O 1
ATOM 688 N N . HIS A 1 89 ? -1.113 -17.797 8.367 1 93.56 89 HIS A N 1
ATOM 689 C CA . HIS A 1 89 ? -0.067 -16.797 8.18 1 93.56 89 HIS A CA 1
ATOM 690 C C . HIS A 1 89 ? 1.288 -17.453 7.945 1 93.56 89 HIS A C 1
ATOM 692 O O . HIS A 1 89 ? 2.238 -16.797 7.52 1 93.56 89 HIS A O 1
ATOM 698 N N . THR A 1 90 ? 1.342 -18.703 8.25 1 89.62 90 THR A N 1
ATOM 699 C CA . THR A 1 90 ? 2.621 -19.391 8.109 1 89.62 90 THR A CA 1
ATOM 700 C C . THR A 1 90 ? 2.9 -19.719 6.648 1 89.62 90 THR A C 1
ATOM 702 O O . THR A 1 90 ? 1.971 -19.875 5.855 1 89.62 90 THR A 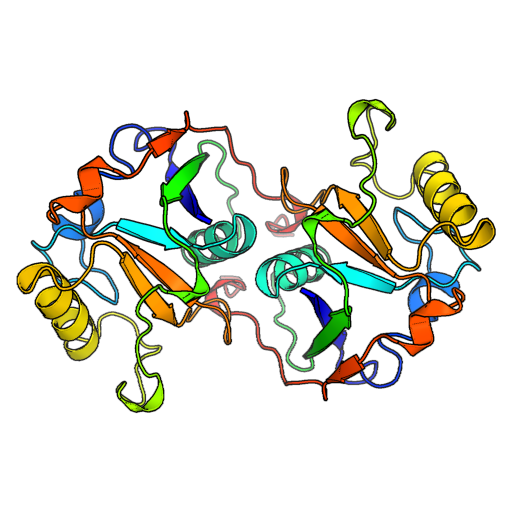O 1
ATOM 705 N N . THR A 1 91 ? 4.176 -19.766 6.387 1 84.88 91 THR A N 1
ATOM 706 C CA . THR A 1 91 ? 4.57 -20.094 5.023 1 84.88 91 THR A CA 1
ATOM 707 C C . THR A 1 91 ? 4.445 -21.594 4.777 1 84.88 91 THR A C 1
ATOM 709 O O . THR A 1 91 ? 4.496 -22.391 5.715 1 84.88 91 THR A O 1
ATOM 712 N N . ASP A 1 92 ? 4.238 -21.922 3.539 1 86.75 92 ASP A N 1
ATOM 713 C CA . ASP A 1 92 ? 4.293 -23.297 3.066 1 86.75 92 ASP A CA 1
ATOM 714 C C . ASP A 1 92 ? 3.252 -24.172 3.771 1 86.75 92 ASP A C 1
ATOM 716 O O . ASP A 1 92 ? 3.566 -25.25 4.258 1 86.75 92 ASP A O 1
ATOM 720 N N . ASN A 1 93 ? 2.109 -23.75 3.875 1 93.69 93 ASN A N 1
ATOM 721 C CA . ASN A 1 93 ? 0.967 -24.484 4.402 1 93.69 93 ASN A CA 1
ATOM 722 C C . ASN A 1 93 ? 0.236 -25.25 3.301 1 93.69 93 ASN A C 1
ATOM 724 O O . ASN A 1 93 ? -0.387 -24.641 2.428 1 93.69 93 ASN A O 1
ATOM 728 N N . PRO A 1 94 ? 0.312 -26.609 3.377 1 95.12 94 PRO A N 1
ATOM 729 C CA . PRO A 1 94 ? -0.27 -27.406 2.287 1 95.12 94 PRO A CA 1
ATOM 730 C C . PRO A 1 94 ? -1.771 -27.172 2.127 1 95.12 94 PRO A C 1
ATOM 732 O O . PRO A 1 94 ? -2.297 -27.25 1.015 1 95.12 94 PRO A O 1
ATOM 735 N N . THR A 1 95 ? -2.432 -26.891 3.201 1 97.06 95 THR A N 1
ATOM 736 C CA . THR A 1 95 ? -3.867 -26.625 3.145 1 97.06 95 THR A CA 1
ATOM 737 C C . THR A 1 95 ? -4.164 -25.391 2.297 1 97.06 95 THR A C 1
ATOM 739 O O . THR A 1 95 ? -5.078 -25.406 1.471 1 97.06 95 THR A O 1
ATOM 742 N N . LEU A 1 96 ? -3.449 -24.344 2.486 1 98.06 96 LEU A N 1
ATOM 743 C CA . LEU A 1 96 ? -3.637 -23.125 1.707 1 98.06 96 LEU A CA 1
ATOM 744 C C . LEU A 1 96 ? -3.324 -23.359 0.234 1 98.06 96 LEU A C 1
ATOM 746 O O . LEU A 1 96 ? -4.055 -22.906 -0.645 1 98.06 96 LEU A O 1
ATOM 750 N N . GLN A 1 97 ? -2.258 -24.125 0.021 1 97.94 97 GLN A N 1
ATOM 751 C CA . GLN A 1 97 ? -1.896 -24.453 -1.354 1 97.94 97 GLN A CA 1
ATOM 752 C C . GLN A 1 97 ? -3.002 -25.25 -2.037 1 97.94 97 GLN A C 1
ATOM 754 O O . GLN A 1 97 ? -3.287 -25.047 -3.219 1 97.94 97 GLN A O 1
ATOM 759 N N . SER A 1 98 ? -3.588 -26.141 -1.28 1 97.75 98 SER A N 1
ATOM 760 C CA . SER A 1 98 ? -4.68 -26.938 -1.821 1 97.75 98 SER A CA 1
ATOM 761 C C . SER A 1 98 ? -5.887 -26.062 -2.158 1 97.75 98 SER A C 1
ATOM 763 O O . SER A 1 98 ? -6.582 -26.312 -3.146 1 97.75 98 SER A O 1
ATOM 765 N N . ILE A 1 99 ? -6.176 -25.109 -1.347 1 97.81 99 ILE A N 1
ATOM 766 C CA . ILE A 1 99 ? -7.273 -24.188 -1.601 1 97.81 99 ILE A CA 1
ATOM 767 C C . ILE A 1 99 ? -7.055 -23.484 -2.936 1 97.81 99 ILE A C 1
ATOM 769 O O . ILE A 1 99 ? -7.953 -23.438 -3.779 1 97.81 99 ILE A O 1
ATOM 773 N N . GLY A 1 100 ? -5.832 -22.953 -3.164 1 97.94 100 GLY A N 1
ATOM 774 C CA . GLY A 1 100 ? -5.52 -22.281 -4.414 1 97.94 100 GLY A CA 1
ATOM 775 C C . GLY A 1 100 ? -5.523 -23.219 -5.609 1 97.94 100 GLY A C 1
ATOM 776 O O . GLY A 1 100 ? -6.016 -22.859 -6.684 1 97.94 100 GLY A O 1
ATOM 777 N N . ALA A 1 101 ? -4.992 -24.406 -5.395 1 98.38 101 ALA A N 1
ATOM 778 C CA . ALA A 1 101 ? -4.977 -25.391 -6.473 1 98.38 101 ALA A CA 1
ATOM 779 C C . ALA A 1 101 ? -6.395 -25.75 -6.898 1 98.38 101 ALA A C 1
ATOM 781 O O . ALA A 1 101 ? -6.688 -25.844 -8.094 1 98.38 101 ALA A O 1
ATOM 782 N N . ASN A 1 102 ? -7.207 -25.969 -5.938 1 98.38 102 ASN A N 1
ATOM 783 C CA . ASN A 1 102 ? -8.594 -26.312 -6.227 1 98.38 102 ASN A CA 1
ATOM 784 C C . ASN A 1 102 ? -9.32 -25.172 -6.941 1 98.38 102 ASN A C 1
ATOM 786 O O . ASN A 1 102 ? -10.086 -25.422 -7.879 1 98.38 102 ASN A O 1
ATOM 790 N N . TRP A 1 103 ? -9.141 -23.984 -6.465 1 98.56 103 TRP A N 1
ATOM 791 C CA . TRP A 1 103 ? -9.719 -22.812 -7.117 1 98.56 103 TRP A CA 1
ATOM 792 C C . TRP A 1 103 ? -9.297 -22.734 -8.578 1 98.56 103 TRP A C 1
ATOM 794 O O . TRP A 1 103 ? -10.133 -22.516 -9.461 1 98.56 103 TRP A O 1
ATOM 804 N N . THR A 1 104 ? -7.996 -22.938 -8.836 1 98.5 104 THR A N 1
ATOM 805 C CA . THR A 1 104 ? -7.48 -22.891 -10.203 1 98.5 104 THR A CA 1
ATOM 806 C C . THR A 1 104 ? -8.102 -24 -11.047 1 98.5 104 THR A C 1
ATOM 808 O O . THR A 1 104 ? -8.547 -23.766 -12.164 1 98.5 104 THR A O 1
ATOM 811 N N . ALA A 1 105 ? -8.172 -25.172 -10.508 1 98.44 105 ALA A N 1
ATOM 812 C CA . ALA A 1 105 ? -8.641 -26.359 -11.227 1 98.44 105 ALA A CA 1
ATOM 813 C C . ALA A 1 105 ? -10.117 -26.234 -11.578 1 98.44 105 ALA A C 1
ATOM 815 O O . ALA A 1 105 ? -10.547 -26.656 -12.664 1 98.44 105 ALA A O 1
ATOM 816 N N . THR A 1 106 ? -10.883 -25.688 -10.703 1 98.31 106 THR A N 1
ATOM 817 C CA . THR A 1 106 ? -12.328 -25.625 -10.891 1 98.31 106 THR A CA 1
ATOM 818 C C . THR A 1 106 ? -12.703 -24.453 -11.797 1 98.31 106 THR A C 1
ATOM 820 O O . THR A 1 106 ? -13.844 -24.359 -12.266 1 98.31 106 THR A O 1
ATOM 823 N N . GLN A 1 107 ? -11.742 -23.562 -12.039 1 98.12 107 GLN A N 1
ATOM 824 C CA . GLN A 1 107 ? -11.945 -22.406 -12.914 1 98.12 107 GLN A CA 1
ATOM 825 C C . GLN A 1 107 ? -13.172 -21.609 -12.492 1 98.12 107 GLN A C 1
ATOM 827 O O . GLN A 1 107 ? -13.953 -21.156 -13.344 1 98.12 107 GLN A O 1
ATOM 832 N N . SER A 1 108 ? -13.328 -21.5 -11.195 1 96.44 108 SER A N 1
ATOM 833 C CA . SER A 1 108 ? -14.531 -20.875 -10.664 1 96.44 108 SER A CA 1
ATOM 834 C C . SER A 1 108 ? -14.547 -19.375 -10.961 1 96.44 108 SER A C 1
ATOM 836 O O . SER A 1 108 ? -15.617 -18.766 -11.055 1 96.44 108 SER A O 1
ATOM 838 N N . SER A 1 109 ? -13.438 -18.766 -11.039 1 97.94 109 SER A N 1
ATOM 839 C CA . SER A 1 109 ? -13.281 -17.359 -11.391 1 97.94 109 SER A CA 1
ATOM 840 C C . SER A 1 109 ? -11.883 -17.078 -11.922 1 97.94 109 SER A C 1
ATOM 842 O O . SER A 1 109 ? -10.977 -17.906 -11.781 1 97.94 109 SER A O 1
ATOM 844 N N . VAL A 1 110 ? -11.68 -15.984 -12.578 1 98.25 110 VAL A N 1
ATOM 845 C CA . VAL A 1 110 ? -10.375 -15.625 -13.125 1 98.25 110 VAL A CA 1
ATOM 846 C C . VAL A 1 110 ? -9.516 -15 -12.031 1 98.25 110 VAL A C 1
ATOM 848 O O . VAL A 1 110 ? -8.281 -15.039 -12.109 1 98.25 110 VAL A O 1
ATOM 851 N N . ALA A 1 111 ? -10.203 -14.453 -11 1 98.69 111 ALA A N 1
ATOM 852 C CA . ALA A 1 111 ? -9.516 -13.773 -9.906 1 98.69 111 ALA A CA 1
ATOM 853 C C . ALA A 1 111 ? -10.125 -14.148 -8.555 1 98.69 111 ALA A C 1
ATOM 855 O O . ALA A 1 111 ? -11.32 -14.438 -8.461 1 98.69 111 ALA A O 1
ATOM 856 N N . LEU A 1 112 ? -9.273 -14.156 -7.535 1 98.44 112 LEU A N 1
ATOM 857 C CA . LEU A 1 112 ? -9.672 -14.5 -6.176 1 98.44 112 LEU A CA 1
ATOM 858 C C . LEU A 1 112 ? -8.945 -13.625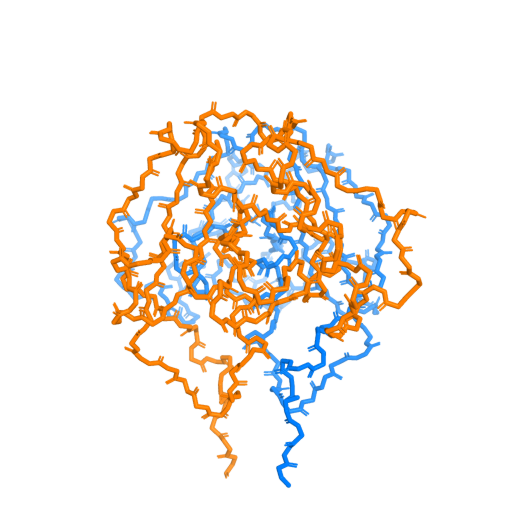 -5.156 1 98.44 112 LEU A C 1
ATOM 860 O O . LEU A 1 112 ? -7.715 -13.531 -5.176 1 98.44 112 LEU A O 1
ATOM 864 N N . GLU A 1 113 ? -9.688 -12.969 -4.305 1 98.62 113 GLU A N 1
ATOM 865 C CA . GLU A 1 113 ? -9.078 -12.188 -3.232 1 98.62 113 GLU A CA 1
ATOM 866 C C . GLU A 1 113 ? -8.656 -13.086 -2.07 1 98.62 113 GLU A C 1
ATOM 868 O O . GLU A 1 113 ? -9.438 -13.922 -1.609 1 98.62 113 GLU A O 1
ATOM 873 N N . VAL A 1 114 ? -7.453 -12.914 -1.653 1 98.5 114 VAL A N 1
ATOM 874 C CA . VAL A 1 114 ? -6.898 -13.656 -0.525 1 98.5 114 VAL A CA 1
ATOM 875 C C . VAL A 1 114 ? -6.289 -12.68 0.481 1 98.5 114 VAL A C 1
ATOM 877 O O . VAL A 1 114 ? -5.812 -11.609 0.106 1 98.5 114 VAL A O 1
ATOM 880 N N . PRO A 1 115 ? -6.301 -13.016 1.757 1 98.12 115 PRO A N 1
ATOM 881 C CA . PRO A 1 115 ? -5.793 -12.062 2.752 1 98.12 115 PRO A CA 1
ATOM 882 C C . PRO A 1 115 ? -4.281 -11.867 2.658 1 98.12 115 PRO A C 1
ATOM 884 O O . PRO A 1 115 ? -3.545 -12.82 2.379 1 98.12 115 PRO A O 1
ATOM 887 N N . SER A 1 116 ? -3.852 -10.672 2.879 1 98.31 116 SER A N 1
ATOM 888 C CA . SER A 1 116 ? -2.424 -10.375 2.936 1 98.31 116 SER A CA 1
ATOM 889 C C . SER A 1 116 ? -1.852 -10.68 4.316 1 98.31 116 SER A C 1
ATOM 891 O O . SER A 1 116 ? -2.424 -10.273 5.332 1 98.31 116 SER A O 1
ATOM 893 N N . VAL A 1 117 ? -0.783 -11.398 4.336 1 96.88 117 VAL A N 1
ATOM 894 C CA . VAL A 1 117 ? -0.045 -11.57 5.582 1 96.88 117 VAL A CA 1
ATOM 895 C C . VAL A 1 117 ? 0.755 -10.312 5.891 1 96.88 117 VAL A C 1
ATOM 897 O O . VAL A 1 117 ? 0.87 -9.906 7.051 1 96.88 117 VAL A O 1
ATOM 900 N N . ALA A 1 118 ? 1.292 -9.68 4.859 1 97.31 118 ALA A N 1
ATOM 901 C CA . ALA A 1 118 ? 2.199 -8.547 4.992 1 97.31 118 ALA A CA 1
ATOM 902 C C . ALA A 1 118 ? 1.468 -7.32 5.535 1 97.31 118 ALA A C 1
ATOM 904 O O . ALA A 1 118 ? 2.045 -6.523 6.277 1 97.31 118 ALA A O 1
ATOM 905 N N . VAL A 1 119 ? 0.265 -7.152 5.148 1 98.19 119 VAL A N 1
ATOM 906 C CA . VAL A 1 119 ? -0.571 -6.07 5.656 1 98.19 119 VAL A CA 1
ATOM 907 C C . VAL A 1 119 ? -1.919 -6.625 6.109 1 98.19 119 VAL A C 1
ATOM 909 O O . VAL A 1 119 ? -2.838 -6.777 5.305 1 98.19 119 VAL A O 1
ATOM 912 N N . GLU A 1 120 ? -2.027 -6.816 7.383 1 95.19 120 GLU A N 1
ATOM 913 C CA . GLU A 1 120 ? -3.262 -7.355 7.945 1 95.19 120 GLU A CA 1
ATOM 914 C C . GLU A 1 120 ? -4.445 -6.434 7.66 1 95.19 120 GLU A C 1
ATOM 916 O O . GLU A 1 120 ? -4.348 -5.215 7.832 1 95.19 120 GLU A O 1
ATOM 921 N N . GLY A 1 121 ? -5.535 -7.066 7.156 1 94.81 121 GLY A N 1
ATOM 922 C CA . GLY A 1 121 ? -6.719 -6.289 6.824 1 94.81 121 GLY A CA 1
ATOM 923 C C . GLY A 1 121 ? -6.848 -6.004 5.34 1 94.81 121 GLY A C 1
ATOM 924 O O . GLY A 1 121 ? -7.918 -5.625 4.867 1 94.81 121 GLY A O 1
ATOM 925 N N . GLU A 1 122 ? -5.734 -6.121 4.645 1 97.94 122 GLU A N 1
ATOM 926 C CA . GLU A 1 122 ? -5.801 -5.945 3.195 1 97.94 122 GLU A CA 1
ATOM 927 C C . GLU A 1 122 ? -5.785 -7.293 2.477 1 97.94 122 GLU A C 1
ATOM 929 O O . GLU A 1 122 ? -5.551 -8.328 3.096 1 97.94 122 GLU A O 1
ATOM 934 N N . TRP A 1 123 ? -6.121 -7.211 1.187 1 98.12 123 TRP A N 1
ATOM 935 C CA . TRP A 1 123 ? -6.305 -8.43 0.407 1 98.12 123 TRP A CA 1
ATOM 936 C C . TRP A 1 123 ? -5.527 -8.359 -0.903 1 98.12 123 TRP A C 1
ATOM 938 O O . TRP A 1 123 ? -5.555 -7.34 -1.595 1 98.12 123 TRP A O 1
ATOM 948 N N . ASN A 1 124 ? -4.812 -9.398 -1.208 1 98.56 124 ASN A N 1
ATOM 949 C CA . ASN A 1 124 ? -4.215 -9.594 -2.525 1 98.56 124 ASN A CA 1
ATOM 950 C C . ASN A 1 124 ? -5.191 -10.266 -3.488 1 98.56 124 ASN A C 1
ATOM 952 O O . ASN A 1 124 ? -6.285 -10.664 -3.092 1 98.56 124 ASN A O 1
ATOM 956 N N . VAL A 1 125 ? -4.793 -10.266 -4.711 1 98.75 125 VAL A N 1
ATOM 957 C CA . VAL A 1 125 ? -5.625 -10.891 -5.734 1 98.75 125 VAL A CA 1
ATOM 958 C C . VAL A 1 125 ? -4.809 -11.922 -6.508 1 98.75 125 VAL A C 1
ATOM 960 O O . VAL A 1 125 ? -3.74 -11.609 -7.039 1 98.75 125 VAL A O 1
ATOM 963 N N . LEU A 1 126 ? -5.289 -13.133 -6.496 1 98.75 126 LEU A N 1
ATOM 964 C CA . LEU A 1 126 ? -4.719 -14.164 -7.352 1 98.75 126 LEU A CA 1
ATOM 965 C C . LEU A 1 126 ? -5.395 -14.18 -8.719 1 98.75 126 LEU A C 1
ATOM 967 O O . LEU A 1 126 ? -6.617 -14.039 -8.812 1 98.75 126 LEU A O 1
ATOM 971 N N . LEU A 1 127 ? -4.617 -14.297 -9.727 1 98.69 127 LEU A N 1
ATOM 972 C CA . LEU A 1 127 ? -5.148 -14.492 -11.07 1 98.69 127 LEU A CA 1
ATOM 973 C C . LEU A 1 127 ? -4.863 -15.906 -11.57 1 98.69 127 LEU A C 1
ATOM 975 O O . LEU A 1 127 ? -3.779 -16.438 -11.328 1 98.69 127 LEU A O 1
ATOM 979 N N . ASN A 1 128 ? -5.832 -16.469 -12.203 1 98.69 128 ASN A N 1
ATOM 980 C CA . ASN A 1 128 ? -5.73 -17.781 -12.828 1 98.69 128 ASN A CA 1
ATOM 981 C C . ASN A 1 128 ? -5.469 -17.672 -14.328 1 98.69 128 ASN A C 1
ATOM 983 O O . ASN A 1 128 ? -6.402 -17.5 -15.109 1 98.69 128 ASN A O 1
ATOM 987 N N . PRO A 1 129 ? -4.199 -17.828 -14.734 1 98.25 129 PRO A N 1
ATOM 988 C CA . PRO A 1 129 ? -3.881 -17.625 -16.141 1 98.25 129 PRO A CA 1
ATOM 989 C C . PRO A 1 129 ? -4.516 -18.688 -17.047 1 98.25 129 PRO A C 1
ATOM 991 O O . PRO A 1 129 ? -4.574 -18.516 -18.266 1 98.25 129 PRO A O 1
ATOM 994 N N . THR A 1 130 ? -4.973 -19.75 -16.469 1 97.75 130 THR A N 1
ATOM 995 C CA . THR A 1 130 ? -5.566 -20.828 -17.281 1 97.75 130 THR A CA 1
ATOM 996 C C . THR A 1 130 ? -7.062 -20.594 -17.453 1 97.75 130 THR A C 1
ATOM 998 O O . THR A 1 130 ? -7.711 -21.281 -18.25 1 97.75 130 THR A O 1
ATOM 1001 N N . HIS A 1 131 ? -7.645 -19.766 -16.734 1 98.38 131 HIS A N 1
ATOM 1002 C CA . HIS A 1 131 ? -9.062 -19.438 -16.875 1 98.38 131 HIS A CA 1
ATOM 1003 C C . HIS A 1 131 ? -9.336 -18.766 -18.219 1 98.38 131 HIS A C 1
ATOM 1005 O O . HIS A 1 131 ? -8.562 -17.906 -18.641 1 98.38 131 HIS A O 1
ATOM 1011 N N . PRO A 1 132 ? -10.414 -19.016 -18.875 1 97.88 132 PRO A N 1
ATOM 1012 C CA . PRO A 1 132 ? -10.719 -18.422 -20.188 1 97.88 132 PRO A CA 1
ATOM 1013 C C . PRO A 1 132 ? -10.828 -16.906 -20.125 1 97.88 132 PRO A C 1
ATOM 1015 O O . PRO A 1 132 ? -10.43 -16.219 -21.078 1 97.88 132 PRO A O 1
ATOM 1018 N N . ASP A 1 133 ? -11.289 -16.406 -19.031 1 97.75 133 ASP A N 1
ATOM 1019 C CA . ASP A 1 133 ? -11.5 -14.961 -18.906 1 97.75 133 ASP A CA 1
ATOM 1020 C C . ASP A 1 133 ? -10.172 -14.227 -18.703 1 97.75 133 ASP A C 1
ATOM 1022 O O . ASP A 1 133 ? -10.133 -12.992 -18.719 1 97.75 133 ASP A O 1
ATOM 1026 N N . PHE A 1 134 ? -9.117 -15 -18.547 1 98.25 134 PHE A N 1
ATOM 1027 C CA . PHE A 1 134 ? -7.816 -14.344 -18.406 1 98.25 134 PHE A CA 1
ATOM 1028 C C . PHE A 1 134 ? -7.492 -13.516 -19.641 1 98.25 134 PHE A C 1
ATOM 1030 O O . PHE A 1 134 ? -6.844 -12.469 -19.547 1 98.25 134 PHE A O 1
ATOM 1037 N N . ALA A 1 135 ? -7.949 -13.938 -20.734 1 97.56 135 ALA A N 1
ATOM 1038 C CA . ALA A 1 135 ? -7.703 -13.266 -22.016 1 97.56 135 ALA A CA 1
ATOM 1039 C C . ALA A 1 135 ? -8.32 -11.875 -22.031 1 97.56 135 ALA A C 1
ATOM 1041 O O . ALA A 1 135 ? -7.961 -11.039 -22.875 1 97.56 135 ALA A O 1
ATOM 1042 N N . LYS A 1 136 ? -9.203 -11.625 -21.141 1 97.75 136 LYS A N 1
ATOM 1043 C CA . LYS A 1 136 ? -9.891 -10.336 -21.094 1 97.75 136 LYS A CA 1
ATOM 1044 C C . LYS A 1 136 ? -9.078 -9.32 -20.297 1 97.75 136 LYS A C 1
ATOM 1046 O O . LYS A 1 136 ? -9.391 -8.125 -20.312 1 97.75 136 LYS A O 1
ATOM 1051 N N . ILE A 1 137 ? -8.086 -9.781 -19.578 1 98.25 137 ILE A N 1
ATOM 1052 C CA . ILE A 1 137 ? -7.25 -8.906 -18.766 1 98.25 137 ILE A CA 1
ATOM 1053 C C . ILE A 1 137 ? -6.297 -8.125 -19.656 1 98.25 137 ILE A C 1
ATOM 1055 O O . ILE A 1 137 ? -5.637 -8.695 -20.531 1 98.25 137 ILE A O 1
ATOM 1059 N N . LYS A 1 138 ? -6.246 -6.805 -19.484 1 98.44 138 LYS A N 1
ATOM 1060 C CA . LYS A 1 138 ? -5.332 -5.949 -20.234 1 98.44 138 LYS A CA 1
ATOM 1061 C C . LYS A 1 138 ? -4.074 -5.641 -19.438 1 98.44 138 LYS A C 1
ATOM 1063 O O . LYS A 1 138 ? -4.16 -5.25 -18.266 1 98.44 138 LYS A O 1
ATOM 1068 N N . LEU A 1 139 ? -3.016 -5.832 -20.062 1 98.12 139 LEU A N 1
ATOM 1069 C CA . LEU A 1 139 ? -1.729 -5.586 -19.422 1 98.12 139 LEU A CA 1
ATOM 1070 C C . LEU A 1 139 ? -1.101 -4.297 -19.938 1 98.12 139 LEU A C 1
ATOM 1072 O O . LEU A 1 139 ? -1.072 -4.055 -21.141 1 98.12 139 LEU A O 1
ATOM 1076 N N . ALA A 1 140 ? -0.621 -3.457 -19.062 1 98 140 ALA A N 1
ATOM 1077 C CA . ALA A 1 140 ? 0.112 -2.25 -19.438 1 98 140 ALA A CA 1
ATOM 1078 C C . ALA A 1 140 ? 1.608 -2.529 -19.547 1 98 140 ALA A C 1
ATOM 1080 O O . ALA A 1 140 ? 2.105 -3.518 -19.016 1 98 140 ALA A O 1
ATOM 1081 N N . PRO A 1 141 ? 2.291 -1.675 -20.359 1 97.75 141 PRO A N 1
ATOM 1082 C CA . PRO A 1 141 ? 3.748 -1.808 -20.344 1 97.75 141 PRO A CA 1
ATOM 1083 C C . PRO A 1 141 ? 4.336 -1.657 -18.938 1 97.75 141 PRO A C 1
ATOM 1085 O O . PRO A 1 141 ? 3.846 -0.853 -18.141 1 97.75 141 PRO A O 1
ATOM 1088 N N . PRO A 1 142 ? 5.312 -2.508 -18.688 1 98.25 142 PRO A N 1
ATOM 1089 C CA . PRO A 1 142 ? 5.957 -2.357 -17.375 1 98.25 142 PRO A CA 1
ATOM 1090 C C . PRO A 1 142 ? 6.609 -0.989 -17.203 1 98.25 142 PRO A C 1
ATOM 1092 O O . PRO A 1 142 ? 7.09 -0.397 -18.172 1 98.25 142 PRO A O 1
ATOM 1095 N N . ASN A 1 143 ? 6.648 -0.503 -15.984 1 98.12 143 ASN A N 1
ATOM 1096 C CA . ASN A 1 143 ? 7.305 0.75 -15.633 1 98.12 143 ASN A CA 1
ATOM 1097 C C . ASN A 1 143 ? 8.414 0.531 -14.609 1 98.12 143 ASN A C 1
ATOM 1099 O O . ASN A 1 143 ? 8.273 -0.274 -13.688 1 98.12 143 ASN A O 1
ATOM 1103 N N . PRO A 1 144 ? 9.523 1.299 -14.797 1 98.12 144 PRO A N 1
ATOM 1104 C CA . PRO A 1 144 ? 10.531 1.204 -13.734 1 98.12 144 PRO A CA 1
ATOM 1105 C C . PRO A 1 144 ? 9.961 1.493 -12.352 1 98.12 144 PRO A C 1
ATOM 1107 O O . PRO A 1 144 ? 9.117 2.373 -12.195 1 98.12 144 PRO A O 1
ATOM 1110 N N . PHE A 1 145 ? 10.375 0.692 -11.438 1 98.12 145 PHE A N 1
ATOM 1111 C CA . PHE A 1 145 ? 9.945 0.867 -10.055 1 98.12 145 PHE A CA 1
ATOM 1112 C C . PHE A 1 145 ? 11.141 0.999 -9.125 1 98.12 145 PHE A C 1
ATOM 1114 O O . PHE A 1 145 ? 12.102 0.231 -9.227 1 98.12 145 PHE A O 1
ATOM 1121 N N . HIS A 1 146 ? 11.102 1.959 -8.25 1 96.75 146 HIS A N 1
ATOM 1122 C CA . HIS A 1 146 ? 12.125 2.16 -7.23 1 96.75 146 HIS A CA 1
ATOM 1123 C C . HIS A 1 146 ? 11.508 2.33 -5.848 1 96.75 146 HIS A C 1
ATOM 1125 O O . HIS A 1 146 ? 10.57 3.107 -5.676 1 96.75 146 HIS A O 1
ATOM 1131 N N . PHE A 1 147 ? 12.047 1.572 -4.949 1 96.38 147 PHE A N 1
ATOM 1132 C CA . PHE A 1 147 ? 11.664 1.831 -3.564 1 96.38 147 PHE A CA 1
ATOM 1133 C C . PHE A 1 147 ? 12.211 3.174 -3.094 1 96.38 147 PHE A C 1
ATOM 1135 O O . PHE A 1 147 ? 13.266 3.619 -3.557 1 96.38 147 PHE A O 1
ATOM 1142 N N . ASP A 1 148 ? 11.453 3.812 -2.209 1 94.62 148 ASP A N 1
ATOM 1143 C CA . ASP A 1 148 ? 12.023 4.957 -1.506 1 94.62 148 ASP A CA 1
ATOM 1144 C C . ASP A 1 148 ? 13.305 4.57 -0.771 1 94.62 148 ASP A C 1
ATOM 1146 O O . ASP A 1 148 ? 13.32 3.605 -0.004 1 94.62 148 ASP A O 1
ATOM 1150 N N . LYS A 1 149 ? 14.375 5.266 -0.988 1 90.94 149 LYS A N 1
ATOM 1151 C CA . LYS A 1 149 ? 15.688 4.938 -0.435 1 90.94 149 LYS A CA 1
ATOM 1152 C C . LYS A 1 149 ? 15.641 4.879 1.089 1 90.94 149 LYS A C 1
ATOM 1154 O O . LYS A 1 149 ? 16.406 4.137 1.71 1 90.94 149 LYS A O 1
ATOM 1159 N N . ARG A 1 150 ? 14.805 5.52 1.699 1 90.5 150 ARG A N 1
ATOM 1160 C CA . ARG A 1 150 ? 14.711 5.609 3.152 1 90.5 150 ARG A CA 1
ATOM 1161 C C . ARG A 1 150 ? 14.219 4.293 3.75 1 90.5 150 ARG A C 1
ATOM 1163 O O . ARG A 1 150 ? 14.305 4.086 4.961 1 90.5 150 ARG A O 1
ATOM 1170 N N . MET A 1 151 ? 13.695 3.447 2.854 1 92 151 MET A N 1
ATOM 1171 C CA . MET A 1 151 ? 13.227 2.148 3.332 1 92 151 MET A CA 1
ATOM 1172 C C . MET A 1 151 ? 14.406 1.213 3.596 1 92 151 MET A C 1
ATOM 1174 O O . MET A 1 151 ? 14.234 0.147 4.191 1 92 151 MET A O 1
ATOM 1178 N N . PHE A 1 152 ? 15.648 1.655 3.059 1 88.06 152 PHE A N 1
ATOM 1179 C CA . PHE A 1 152 ? 16.828 0.798 3.145 1 88.06 152 PHE A CA 1
ATOM 1180 C C . PHE A 1 152 ? 17.922 1.457 3.98 1 88.06 152 PHE A C 1
ATOM 1182 O O . PHE A 1 152 ? 18.188 2.646 3.82 1 88.06 152 PHE A O 1
ATOM 1189 N N . LYS A 1 153 ? 18.031 1.676 5.168 1 67.75 153 LYS A N 1
ATOM 1190 C CA . LYS A 1 153 ? 19.078 2.426 5.844 1 67.75 153 LYS A CA 1
ATOM 1191 C C . LYS A 1 153 ? 20.438 1.723 5.715 1 67.75 153 LYS A C 1
ATOM 1193 O O . LYS A 1 153 ? 20.516 0.499 5.832 1 67.75 153 LYS A O 1
ATOM 1198 N N . PRO A 1 154 ? 21.391 2.668 5.352 1 58.94 154 PRO A N 1
ATOM 1199 C CA . PRO A 1 154 ? 22.766 2.205 5.273 1 58.94 154 PRO A CA 1
ATOM 1200 C C . PRO A 1 154 ? 23.266 1.592 6.582 1 58.94 154 PRO A C 1
ATOM 1202 O O . PRO A 1 154 ? 22.828 1.998 7.664 1 58.94 154 PRO A O 1
ATOM 1205 N N . LEU A 1 155 ? 23.562 0.282 6.629 1 48.78 155 LEU A N 1
ATOM 1206 C CA . LEU A 1 155 ? 24.312 -0.208 7.777 1 48.78 155 LEU A CA 1
ATOM 1207 C C . LEU A 1 155 ? 25.328 0.837 8.258 1 48.78 155 LEU A C 1
ATOM 1209 O O . LEU A 1 155 ? 25.953 1.52 7.441 1 48.78 155 LEU A O 1
ATOM 1213 N N . PRO A 1 156 ? 25.203 1.153 9.609 1 44.5 156 PRO A N 1
ATOM 1214 C CA . PRO A 1 156 ? 26.297 2.014 10.094 1 44.5 156 PRO A CA 1
ATOM 1215 C C . PRO A 1 156 ? 27.656 1.609 9.531 1 44.5 156 PRO A C 1
ATOM 1217 O O . PRO A 1 156 ? 27.875 0.435 9.227 1 44.5 156 PRO A O 1
ATOM 1220 N N . MET B 1 1 ? -15.336 7.066 0.652 1 94.81 1 MET B N 1
ATOM 1221 C CA . MET B 1 1 ? -14.07 6.344 0.541 1 94.81 1 MET B CA 1
ATOM 1222 C C . MET B 1 1 ? -13.398 6.215 1.903 1 94.81 1 MET B C 1
ATOM 1224 O O . MET B 1 1 ? -13.641 7.023 2.801 1 94.81 1 MET B O 1
ATOM 1228 N N . HIS B 1 2 ? -12.531 5.203 2.102 1 96.75 2 HIS B N 1
ATOM 1229 C CA . HIS B 1 2 ? -11.766 5.023 3.334 1 96.75 2 HIS B CA 1
ATOM 1230 C C . HIS B 1 2 ? -10.375 5.637 3.215 1 96.75 2 HIS B C 1
ATOM 1232 O O . HIS B 1 2 ? -9.734 5.535 2.166 1 96.75 2 HIS B O 1
ATOM 1238 N N . LEU B 1 3 ? -9.992 6.262 4.266 1 98.38 3 LEU B N 1
ATOM 1239 C CA . LEU B 1 3 ? -8.641 6.801 4.426 1 98.38 3 LEU B CA 1
ATOM 1240 C C . LEU B 1 3 ? -7.965 6.215 5.66 1 98.38 3 LEU B C 1
ATOM 1242 O O . LEU B 1 3 ? -8.633 5.867 6.633 1 98.38 3 LEU B O 1
ATOM 1246 N N . TRP B 1 4 ? -6.656 6.176 5.547 1 98.75 4 TRP B N 1
ATOM 1247 C CA . TRP B 1 4 ? -5.898 5.527 6.613 1 98.75 4 TRP B CA 1
ATOM 1248 C C . TRP B 1 4 ? -4.727 6.398 7.051 1 98.75 4 TRP B C 1
ATOM 1250 O O . TRP B 1 4 ? -4.098 7.066 6.227 1 98.75 4 TRP B O 1
ATOM 1260 N N . ARG B 1 5 ? -4.453 6.379 8.258 1 98.5 5 ARG B N 1
ATOM 1261 C CA . ARG B 1 5 ? -3.156 6.809 8.758 1 98.5 5 ARG B CA 1
ATOM 1262 C C . ARG B 1 5 ? -2.701 5.934 9.922 1 98.5 5 ARG B C 1
ATOM 1264 O O . ARG B 1 5 ? -3.525 5.312 10.594 1 98.5 5 ARG B O 1
ATOM 1271 N N . ILE B 1 6 ? -1.443 5.789 10.078 1 98.62 6 ILE B N 1
ATOM 1272 C CA . ILE B 1 6 ? -0.817 5.023 11.156 1 98.62 6 ILE B CA 1
ATOM 1273 C C . ILE B 1 6 ? -0.079 5.969 12.094 1 98.62 6 ILE B C 1
ATOM 1275 O O . ILE B 1 6 ? 0.565 6.922 11.648 1 98.62 6 ILE B O 1
ATOM 1279 N N . CYS B 1 7 ? -0.195 5.762 13.344 1 98.25 7 CYS B N 1
ATOM 1280 C CA . CYS B 1 7 ? 0.516 6.555 14.336 1 98.25 7 CYS B CA 1
ATOM 1281 C C . CYS B 1 7 ? 0.775 5.742 15.602 1 98.25 7 CYS B C 1
ATOM 1283 O O . CYS B 1 7 ? 0.338 4.598 15.711 1 98.25 7 CYS B O 1
ATOM 1285 N N . LYS B 1 8 ? 1.582 6.266 16.484 1 97.94 8 LYS B N 1
ATOM 1286 C CA . LYS B 1 8 ? 1.747 5.652 17.797 1 97.94 8 LYS B CA 1
ATOM 1287 C C . LYS B 1 8 ? 0.435 5.66 18.578 1 97.94 8 LYS B C 1
ATOM 1289 O O . LYS B 1 8 ? -0.333 6.621 18.5 1 97.94 8 LYS B O 1
ATOM 1294 N N . SER B 1 9 ? 0.236 4.598 19.344 1 98.31 9 SER B N 1
ATOM 1295 C CA . SER B 1 9 ? -1.007 4.406 20.078 1 98.31 9 SER B CA 1
ATOM 1296 C C . SER B 1 9 ? -1.307 5.602 20.984 1 98.31 9 SER B C 1
ATOM 1298 O O . SER B 1 9 ? -2.467 5.988 21.141 1 98.31 9 SER B O 1
ATOM 1300 N N . ARG B 1 10 ? -0.302 6.227 21.562 1 97.56 10 ARG B N 1
ATOM 1301 C CA . ARG B 1 10 ? -0.5 7.344 22.484 1 97.56 10 ARG B CA 1
ATOM 1302 C C . ARG B 1 10 ? -1.068 8.555 21.75 1 97.56 10 ARG B C 1
ATOM 1304 O O . ARG B 1 10 ? -1.61 9.469 22.375 1 97.56 10 ARG B O 1
ATOM 1311 N N . PHE B 1 11 ? -0.982 8.586 20.453 1 97.38 11 PHE B N 1
ATOM 1312 C CA . PHE B 1 11 ? -1.453 9.727 19.688 1 97.38 11 PHE B CA 1
ATOM 1313 C C . PHE B 1 11 ? -2.766 9.406 18.984 1 97.38 11 PHE B C 1
ATOM 1315 O O . PHE B 1 11 ? -3.252 10.195 18.172 1 97.38 11 PHE B O 1
ATOM 1322 N N . ALA B 1 12 ? -3.385 8.25 19.25 1 97.88 12 ALA B N 1
ATOM 1323 C CA . ALA B 1 12 ? -4.582 7.789 18.547 1 97.88 12 ALA B CA 1
ATOM 1324 C C . ALA B 1 12 ? -5.727 8.781 18.703 1 97.88 12 ALA B C 1
ATOM 1326 O O . ALA B 1 12 ? -6.43 9.086 17.75 1 97.88 12 ALA B O 1
ATOM 1327 N N . ALA B 1 13 ? -5.898 9.32 19.875 1 96.38 13 ALA B N 1
ATOM 1328 C CA . ALA B 1 13 ? -7.023 10.195 20.188 1 96.38 13 ALA B CA 1
ATOM 1329 C C . ALA B 1 13 ? -6.926 11.516 19.422 1 96.38 13 ALA B C 1
ATOM 1331 O O . ALA B 1 13 ? -7.941 12.156 19.156 1 96.38 13 ALA B O 1
ATOM 1332 N N . SER B 1 14 ? -5.734 11.898 19.031 1 96.94 14 SER B N 1
ATOM 1333 C CA . SER B 1 14 ? -5.539 13.18 18.359 1 96.94 14 SER B CA 1
ATOM 1334 C C . SER B 1 14 ? -5.145 12.984 16.906 1 96.94 14 SER B C 1
ATOM 1336 O O . SER B 1 14 ? -4.699 13.922 16.234 1 96.94 14 SER B O 1
ATOM 1338 N N . ALA B 1 15 ? -5.316 11.797 16.422 1 97.81 15 ALA B N 1
ATOM 1339 C CA . ALA B 1 15 ? -4.793 11.422 15.102 1 97.81 15 ALA B CA 1
ATOM 1340 C C . ALA B 1 15 ? -5.41 12.281 14 1 97.81 15 ALA B C 1
ATOM 1342 O O . ALA B 1 15 ? -4.812 12.461 12.938 1 97.81 15 ALA B O 1
ATOM 1343 N N . PHE B 1 16 ? -6.586 12.844 14.258 1 98.44 16 PHE B N 1
ATOM 1344 C CA . PHE B 1 16 ? -7.273 13.555 13.188 1 98.44 16 PHE B CA 1
ATOM 1345 C C . PHE B 1 16 ? -7.516 15.008 13.578 1 98.44 16 PHE B C 1
ATOM 1347 O O . PHE B 1 16 ? -8.352 15.68 12.969 1 98.44 16 PHE B O 1
ATOM 1354 N N . THR B 1 17 ? -6.801 15.492 14.555 1 97.81 17 THR B N 1
ATOM 1355 C CA . THR B 1 17 ? -6.988 16.875 14.977 1 97.81 17 THR B CA 1
ATOM 1356 C C . THR B 1 17 ? -6.164 17.828 14.117 1 97.81 17 THR B C 1
ATOM 1358 O O . THR B 1 17 ? -6.441 19.031 14.062 1 97.81 17 THR B O 1
ATOM 1361 N N . GLY B 1 18 ? -5.109 17.297 13.5 1 98.12 18 GLY B N 1
ATOM 1362 C CA . GLY B 1 18 ? -4.18 18.125 12.734 1 98.12 18 GLY B CA 1
ATOM 1363 C C . GLY B 1 18 ? -3.154 18.812 13.609 1 98.12 18 GLY B C 1
ATOM 1364 O O . GLY B 1 18 ? -2.344 19.609 13.109 1 98.12 18 GLY B O 1
ATOM 1365 N N . GLU B 1 19 ? -3.162 18.516 14.859 1 96.62 19 GLU B N 1
ATOM 1366 C CA . GLU B 1 19 ? -2.297 19.203 15.812 1 96.62 19 GLU B CA 1
ATOM 1367 C C . GLU B 1 19 ? -0.828 18.875 15.562 1 96.62 19 GLU B C 1
ATOM 1369 O O . GLU B 1 19 ? 0.04 19.734 15.688 1 96.62 19 GLU B O 1
ATOM 1374 N N . GLY B 1 20 ? -0.553 17.609 15.273 1 95.75 20 GLY B N 1
ATOM 1375 C CA . GLY B 1 20 ? 0.82 17.234 14.961 1 95.75 20 GLY B CA 1
ATOM 1376 C C . GLY B 1 20 ? 1.423 18.078 13.852 1 95.75 20 GLY B C 1
ATOM 1377 O O . GLY B 1 20 ? 2.518 18.625 14.008 1 95.75 20 GLY B O 1
ATOM 1378 N N . ALA B 1 21 ? 0.707 18.188 12.773 1 96.38 21 ALA B N 1
ATOM 1379 C CA . ALA B 1 21 ? 1.161 19 11.641 1 96.38 21 ALA B CA 1
ATOM 1380 C C . ALA B 1 21 ? 1.295 20.469 12.031 1 96.38 21 ALA B C 1
ATOM 1382 O O . ALA B 1 21 ? 2.193 21.156 11.555 1 96.38 21 ALA B O 1
ATOM 1383 N N . ARG B 1 22 ? 0.344 20.953 12.836 1 97.19 22 ARG B N 1
ATOM 1384 C CA . ARG B 1 22 ? 0.416 22.344 13.289 1 97.19 22 ARG B CA 1
ATOM 1385 C C . ARG B 1 22 ? 1.721 22.609 14.031 1 97.19 22 ARG B C 1
ATOM 1387 O O . ARG B 1 22 ? 2.352 23.656 13.836 1 97.19 22 ARG B O 1
ATOM 1394 N N . LEU B 1 23 ? 2.162 21.672 14.859 1 96.75 23 LEU B N 1
ATOM 1395 C CA . LEU B 1 23 ? 3.348 21.828 15.695 1 96.75 23 LEU B CA 1
ATOM 1396 C C . LEU B 1 23 ? 4.617 21.547 14.898 1 96.75 23 LEU B C 1
ATOM 1398 O O . LEU B 1 23 ? 5.641 22.203 15.102 1 96.75 23 LEU B O 1
ATOM 1402 N N . TYR B 1 24 ? 4.551 20.609 13.977 1 95.19 24 TYR B N 1
ATOM 1403 C CA . TYR B 1 24 ? 5.703 20.172 13.195 1 95.19 24 TYR B CA 1
ATOM 1404 C C . TYR B 1 24 ? 5.41 20.266 11.703 1 95.19 24 TYR B C 1
ATOM 1406 O O . TYR B 1 24 ? 4.535 19.562 11.195 1 95.19 24 TYR B O 1
ATOM 1414 N N . PRO B 1 25 ? 6.191 21.062 11.008 1 95.62 25 PRO B N 1
ATOM 1415 C CA . PRO B 1 25 ? 5.93 21.234 9.578 1 95.62 25 PRO B CA 1
ATOM 1416 C C . PRO B 1 25 ? 6.121 19.953 8.781 1 95.62 25 PRO B C 1
ATOM 1418 O O . PRO B 1 25 ? 6.973 19.125 9.125 1 95.62 25 PRO B O 1
ATOM 1421 N N . GLY B 1 26 ? 5.344 19.781 7.758 1 96.12 26 GLY B N 1
ATOM 1422 C CA . GLY B 1 26 ? 5.453 18.703 6.797 1 96.12 26 GLY B CA 1
ATOM 1423 C C . GLY B 1 26 ? 5.648 19.172 5.371 1 96.12 26 GLY B C 1
ATOM 1424 O O . GLY B 1 26 ? 5.906 20.359 5.141 1 96.12 26 GLY B O 1
ATOM 1425 N N . ARG B 1 27 ? 5.598 18.297 4.434 1 97.31 27 ARG B N 1
ATOM 1426 C CA . ARG B 1 27 ? 5.797 18.625 3.021 1 97.31 27 ARG B CA 1
ATOM 1427 C C . ARG B 1 27 ? 4.777 19.641 2.539 1 97.31 27 ARG B C 1
ATOM 1429 O O . ARG B 1 27 ? 5.113 20.547 1.774 1 97.31 27 ARG B O 1
ATOM 1436 N N . TRP B 1 28 ? 3.535 19.531 3.102 1 98.06 28 TRP B N 1
ATOM 1437 C CA . TRP B 1 28 ? 2.453 20.312 2.52 1 98.06 28 TRP B CA 1
ATOM 1438 C C . TRP B 1 28 ? 1.954 21.359 3.508 1 98.06 28 TRP B C 1
ATOM 1440 O O . TRP B 1 28 ? 0.993 22.078 3.227 1 98.06 28 TRP B O 1
ATOM 1450 N N . ASN B 1 29 ? 2.494 21.375 4.668 1 98 29 ASN B N 1
ATOM 1451 C CA . ASN B 1 29 ? 2.07 22.375 5.629 1 98 29 ASN B CA 1
ATOM 1452 C C . ASN B 1 29 ? 3.266 23.031 6.324 1 98 29 ASN B C 1
ATOM 1454 O O . ASN B 1 29 ? 4.195 22.344 6.746 1 98 29 ASN B O 1
ATOM 1458 N N . PRO B 1 30 ? 3.227 24.375 6.512 1 97.31 30 PRO B N 1
ATOM 1459 C CA . PRO B 1 30 ? 4.145 25.016 7.453 1 97.31 30 PRO B CA 1
ATOM 1460 C C . PRO B 1 30 ? 3.707 24.859 8.906 1 97.31 30 PRO B C 1
ATOM 1462 O O . PRO B 1 30 ? 2.621 24.344 9.18 1 97.31 30 PRO B O 1
ATOM 1465 N N . ALA B 1 31 ? 4.652 25.25 9.773 1 96.56 31 ALA B N 1
ATOM 1466 C CA . ALA B 1 31 ? 4.242 25.297 11.172 1 96.56 31 ALA B CA 1
ATOM 1467 C C . ALA B 1 31 ? 3.016 26.188 11.352 1 96.56 31 ALA B C 1
ATOM 1469 O O . ALA B 1 31 ? 2.854 27.188 10.648 1 96.56 31 ALA B O 1
ATOM 1470 N N . GLY B 1 32 ? 2.139 25.734 12.234 1 97.81 32 GLY B N 1
ATOM 1471 C CA . GLY B 1 32 ? 0.981 26.562 12.562 1 97.81 32 GLY B CA 1
ATOM 1472 C C . GLY B 1 32 ? -0.266 26.172 11.789 1 97.81 32 GLY B C 1
ATOM 1473 O O . GLY B 1 32 ? -1.374 26.578 12.148 1 97.81 32 GLY B O 1
ATOM 1474 N N . VAL B 1 33 ? -0.128 25.438 10.758 1 98.25 33 VAL B N 1
ATOM 1475 C CA . VAL B 1 33 ? -1.264 25.062 9.93 1 98.25 33 VAL B CA 1
ATOM 1476 C C . VAL B 1 33 ? -1.669 23.609 10.234 1 98.25 33 VAL B C 1
ATOM 1478 O O . VAL B 1 33 ? -0.871 22.688 10.07 1 98.25 33 VAL B O 1
ATOM 1481 N N . ARG B 1 34 ? -2.936 23.406 10.68 1 98.38 34 ARG B N 1
ATOM 1482 C CA . ARG B 1 34 ? -3.469 22.078 10.953 1 98.38 34 ARG B CA 1
ATOM 1483 C C . ARG B 1 34 ? -3.732 21.312 9.648 1 98.38 34 ARG B C 1
ATOM 1485 O O . ARG B 1 34 ? -4.25 21.891 8.688 1 98.38 34 ARG B O 1
ATOM 1492 N N . MET B 1 35 ? -3.307 20.109 9.641 1 98.56 35 MET B N 1
ATOM 1493 C CA . MET B 1 35 ? -3.482 19.234 8.484 1 98.56 35 MET B CA 1
ATOM 1494 C C . MET B 1 35 ? -3.383 17.781 8.891 1 98.56 35 MET B C 1
ATOM 1496 O O . MET B 1 35 ? -2.6 17.422 9.773 1 98.56 35 MET B O 1
ATOM 1500 N N . VAL B 1 36 ? -4.168 16.953 8.336 1 98.75 36 VAL B N 1
ATOM 1501 C CA . VAL B 1 36 ? -4.078 15.516 8.602 1 98.75 36 VAL B CA 1
ATOM 1502 C C . VAL B 1 36 ? -3.633 14.781 7.344 1 98.75 36 VAL B C 1
ATOM 1504 O O . VAL B 1 36 ? -4.305 14.844 6.309 1 98.75 36 VAL B O 1
ATOM 1507 N N . TYR B 1 37 ? -2.504 14.141 7.449 1 98.69 37 TYR B N 1
ATOM 1508 C CA . TYR B 1 37 ? -1.99 13.312 6.363 1 98.69 37 TYR B CA 1
ATOM 1509 C C . TYR B 1 37 ? -2.6 11.914 6.41 1 98.69 37 TYR B C 1
ATOM 1511 O O . TYR B 1 37 ? -2.52 11.234 7.43 1 98.69 37 TYR B O 1
ATOM 1519 N N . THR B 1 38 ? -3.215 11.5 5.328 1 98.75 38 THR B N 1
ATOM 1520 C CA . THR B 1 38 ? -3.787 10.164 5.23 1 98.75 38 THR B CA 1
ATOM 1521 C C . THR B 1 38 ? -3.475 9.539 3.871 1 98.75 38 THR B C 1
ATOM 1523 O O . THR B 1 38 ? -2.889 10.195 3.004 1 98.75 38 THR B O 1
ATOM 1526 N N . SER B 1 39 ? -3.77 8.289 3.76 1 98.75 39 SER B N 1
ATOM 1527 C CA . SER B 1 39 ? -3.602 7.531 2.525 1 98.75 39 SER B CA 1
ATOM 1528 C C . SER B 1 39 ? -4.871 6.762 2.172 1 98.75 39 SER B C 1
ATOM 1530 O O . SER B 1 39 ? -5.648 6.398 3.057 1 98.75 39 SER B O 1
ATOM 1532 N N . PRO B 1 40 ? -5.074 6.48 0.915 1 97.75 40 PRO B N 1
ATOM 1533 C CA . PRO B 1 40 ? -6.301 5.781 0.513 1 97.75 40 PRO B CA 1
ATOM 1534 C C . PRO B 1 40 ? -6.234 4.277 0.763 1 97.75 40 PRO B C 1
ATOM 1536 O O . PRO B 1 40 ? -7.211 3.564 0.522 1 97.75 40 PRO B O 1
ATOM 1539 N N . SER B 1 41 ? -5.082 3.77 1.22 1 98.06 41 SER B N 1
ATOM 1540 C CA . SER B 1 41 ? -4.93 2.369 1.594 1 98.06 41 SER B CA 1
ATOM 1541 C C . SER B 1 41 ? -4.051 2.219 2.83 1 98.06 41 SER B C 1
ATOM 1543 O O . SER B 1 41 ? -3.225 3.088 3.121 1 98.06 41 SER B O 1
ATOM 1545 N N . LEU B 1 42 ? -4.305 1.155 3.514 1 98.69 42 LEU B N 1
ATOM 1546 C CA . LEU B 1 42 ? -3.482 0.875 4.688 1 98.69 42 LEU B CA 1
ATOM 1547 C C . LEU B 1 42 ? -2.031 0.63 4.289 1 98.69 42 LEU B C 1
ATOM 1549 O O . LEU B 1 42 ? -1.11 1.05 4.992 1 98.69 42 LEU B O 1
ATOM 1553 N N . SER B 1 43 ? -1.814 0.005 3.197 1 98.88 43 SER B N 1
ATOM 1554 C CA . SER B 1 43 ? -0.468 -0.285 2.715 1 98.88 43 SER B CA 1
ATOM 1555 C C . SER B 1 43 ? 0.295 0.998 2.4 1 98.88 43 SER B C 1
ATOM 1557 O O . SER B 1 43 ? 1.469 1.13 2.752 1 98.88 43 SER B O 1
ATOM 1559 N N . LEU B 1 44 ? -0.366 1.936 1.721 1 98.88 44 LEU B N 1
ATOM 1560 C CA . LEU B 1 44 ? 0.32 3.195 1.461 1 98.88 44 LEU B CA 1
ATOM 1561 C C . LEU B 1 44 ? 0.616 3.932 2.764 1 98.88 44 LEU B C 1
ATOM 1563 O O . LEU B 1 44 ? 1.712 4.465 2.945 1 98.88 44 LEU B O 1
ATOM 1567 N N . ALA B 1 45 ? -0.376 3.963 3.652 1 98.88 45 ALA B N 1
ATOM 1568 C CA . ALA B 1 45 ? -0.142 4.562 4.965 1 98.88 45 ALA B CA 1
ATOM 1569 C C . ALA B 1 45 ? 1.043 3.904 5.664 1 98.88 45 ALA B C 1
ATOM 1571 O O . ALA B 1 45 ? 1.844 4.582 6.312 1 98.88 45 ALA B O 1
ATOM 1572 N N . ALA B 1 46 ? 1.15 2.588 5.527 1 98.56 46 ALA B N 1
ATOM 1573 C CA . ALA B 1 46 ? 2.234 1.837 6.156 1 98.56 46 ALA B CA 1
ATOM 1574 C C . ALA B 1 46 ? 3.588 2.242 5.582 1 98.56 46 ALA B C 1
ATOM 1576 O O . ALA B 1 46 ? 4.539 2.48 6.328 1 98.56 46 ALA B O 1
ATOM 1577 N N . ILE B 1 47 ? 3.631 2.342 4.273 1 98.31 47 ILE B N 1
ATOM 1578 C CA . ILE B 1 47 ? 4.891 2.729 3.648 1 98.31 47 ILE B CA 1
ATOM 1579 C C . ILE B 1 47 ? 5.238 4.164 4.035 1 98.31 47 ILE B C 1
ATOM 1581 O O . ILE B 1 47 ? 6.391 4.465 4.355 1 98.31 47 ILE B O 1
ATOM 1585 N N . GLU B 1 48 ? 4.277 5.07 4.078 1 97.94 48 GLU B N 1
ATOM 1586 C CA . GLU B 1 48 ? 4.469 6.465 4.465 1 97.94 48 GLU B CA 1
ATOM 1587 C C . GLU B 1 48 ? 5 6.578 5.891 1 97.94 48 GLU B C 1
ATOM 1589 O O . GLU B 1 48 ? 5.77 7.484 6.203 1 97.94 48 GLU B O 1
ATOM 1594 N N . PHE B 1 49 ? 4.586 5.711 6.738 1 97.56 49 PHE B N 1
ATOM 1595 C CA . PHE B 1 49 ? 5.086 5.691 8.109 1 97.56 49 PHE B CA 1
ATOM 1596 C C . PHE B 1 49 ? 6.469 5.055 8.164 1 97.56 49 PHE B C 1
ATOM 1598 O O . PHE B 1 49 ? 7.371 5.57 8.828 1 97.56 49 PHE B O 1
ATOM 1605 N N . PHE B 1 50 ? 6.66 4.012 7.469 1 96.31 50 PHE B N 1
ATOM 1606 C CA . PHE B 1 50 ? 7.855 3.178 7.512 1 96.31 50 PHE B CA 1
ATOM 1607 C C . PHE B 1 50 ? 9.086 3.977 7.105 1 96.31 50 PHE B C 1
ATOM 1609 O O . PHE B 1 50 ? 10.172 3.793 7.672 1 96.31 50 PHE B O 1
ATOM 1616 N N . VAL B 1 51 ? 8.922 4.836 6.152 1 94.5 51 VAL B N 1
ATOM 1617 C CA . VAL B 1 51 ? 10.07 5.57 5.625 1 94.5 51 VAL B CA 1
ATOM 1618 C C . VAL B 1 51 ? 10.609 6.523 6.688 1 94.5 51 VAL B C 1
ATOM 1620 O O . VAL B 1 51 ? 11.703 7.078 6.539 1 94.5 51 VAL B O 1
ATOM 1623 N N . HIS B 1 52 ? 9.938 6.691 7.789 1 93.12 52 HIS B N 1
ATOM 1624 C CA . HIS B 1 52 ? 10.391 7.559 8.867 1 93.12 52 HIS B CA 1
ATOM 1625 C C . HIS B 1 52 ? 10.953 6.75 10.023 1 93.12 52 HIS B C 1
ATOM 1627 O O . HIS B 1 52 ? 11.367 7.316 11.039 1 93.12 52 HIS B O 1
ATOM 1633 N N . LEU B 1 53 ? 10.984 5.461 9.938 1 91.88 53 LEU B N 1
ATOM 1634 C CA . LEU B 1 53 ? 11.445 4.578 11.008 1 91.88 53 LEU B CA 1
ATOM 1635 C C . LEU B 1 53 ? 12.914 4.211 10.812 1 91.88 53 LEU B C 1
ATOM 1637 O O . LEU B 1 53 ? 13.445 4.32 9.703 1 91.88 53 LEU B O 1
ATOM 1641 N N . ASP B 1 54 ? 13.453 3.893 12.023 1 85.81 54 ASP B N 1
ATOM 1642 C CA . ASP B 1 54 ? 14.68 3.102 11.953 1 85.81 54 ASP B CA 1
ATOM 1643 C C . ASP B 1 54 ? 14.383 1.66 11.547 1 85.81 54 ASP B C 1
ATOM 1645 O O . ASP B 1 54 ? 13.727 0.924 12.289 1 85.81 54 ASP B O 1
ATOM 1649 N N . PRO B 1 55 ? 14.812 1.246 10.367 1 79.62 55 PRO B N 1
ATOM 1650 C CA . PRO B 1 55 ? 14.453 -0.078 9.852 1 79.62 55 PRO B CA 1
ATOM 1651 C C . PRO B 1 55 ? 14.992 -1.212 10.727 1 79.62 55 PRO B C 1
ATOM 1653 O O . PRO B 1 55 ? 14.641 -2.377 10.508 1 79.62 55 PRO B O 1
ATOM 1656 N N . SER B 1 56 ? 15.711 -0.927 11.703 1 80.94 56 SER B N 1
ATOM 1657 C CA . SER B 1 56 ? 16.266 -1.958 12.57 1 80.94 56 SER B CA 1
ATOM 1658 C C . SER B 1 56 ? 15.414 -2.154 13.812 1 80.94 56 SER B C 1
ATOM 1660 O O . SER B 1 56 ? 15.594 -3.127 14.555 1 80.94 56 SER B O 1
ATOM 1662 N N . VAL B 1 57 ? 14.523 -1.314 14 1 84.81 57 VAL B N 1
ATOM 1663 C CA . VAL B 1 57 ? 13.703 -1.37 15.211 1 84.81 57 VAL B CA 1
ATOM 1664 C C . VAL B 1 57 ? 12.219 -1.386 14.828 1 84.81 57 VAL B C 1
ATOM 1666 O O . VAL B 1 57 ? 11.688 -0.384 14.352 1 84.81 57 VAL B O 1
ATOM 1669 N N . ALA B 1 58 ? 11.617 -2.465 15.109 1 89.12 58 ALA B N 1
ATOM 1670 C CA . ALA B 1 58 ? 10.188 -2.566 14.844 1 89.12 58 ALA B CA 1
ATOM 1671 C C . ALA B 1 58 ? 9.375 -1.959 15.984 1 89.12 58 ALA B C 1
ATOM 1673 O O . ALA B 1 58 ? 9.445 -2.422 17.125 1 89.12 58 ALA B O 1
ATOM 1674 N N . PRO B 1 59 ? 8.602 -0.972 15.656 1 94 59 PRO B N 1
ATOM 1675 C CA . PRO B 1 59 ? 7.746 -0.457 16.719 1 94 59 PRO B CA 1
ATOM 1676 C C . PRO B 1 59 ? 6.664 -1.45 17.141 1 94 59 PRO B C 1
ATOM 1678 O O . PRO B 1 59 ? 6.184 -2.232 16.328 1 94 59 PRO B O 1
ATOM 1681 N N . ASP B 1 60 ? 6.219 -1.388 18.391 1 94.88 60 ASP B N 1
ATOM 1682 C CA . ASP B 1 60 ? 5.191 -2.301 18.875 1 94.88 60 ASP B CA 1
ATOM 1683 C C . ASP B 1 60 ? 4.016 -1.533 19.484 1 94.88 60 ASP B C 1
ATOM 1685 O O . ASP B 1 60 ? 3.162 -2.117 20.141 1 94.88 60 ASP B O 1
ATOM 1689 N N . ASP B 1 61 ? 3.941 -0.309 19.266 1 98.19 61 ASP B N 1
ATOM 1690 C CA . ASP B 1 61 ? 2.902 0.527 19.859 1 98.19 61 ASP B CA 1
ATOM 1691 C C . ASP B 1 61 ? 2.174 1.342 18.781 1 98.19 61 ASP B C 1
ATOM 1693 O O . ASP B 1 61 ? 1.878 2.52 19 1 98.19 61 ASP B O 1
ATOM 1697 N N . LEU B 1 62 ? 1.972 0.756 17.672 1 98.5 62 LEU B N 1
ATOM 1698 C CA . LEU B 1 62 ? 1.321 1.478 16.578 1 98.5 62 LEU B CA 1
ATOM 1699 C C . LEU B 1 62 ? -0.155 1.107 16.484 1 98.5 62 LEU B C 1
ATOM 1701 O O . LEU B 1 62 ? -0.552 0.014 16.891 1 98.5 62 LEU B O 1
ATOM 1705 N N . VAL B 1 63 ? -0.913 2.025 15.93 1 98.75 63 VAL B N 1
ATOM 1706 C CA . VAL B 1 63 ? -2.309 1.775 15.586 1 98.75 63 VAL B CA 1
ATOM 1707 C C . VAL B 1 63 ? -2.596 2.285 14.18 1 98.75 63 VAL B C 1
ATOM 1709 O O . VAL B 1 63 ? -1.935 3.211 13.703 1 98.75 63 VAL B O 1
ATOM 1712 N N . SER B 1 64 ? -3.471 1.63 13.477 1 98.69 64 SER B N 1
ATOM 1713 C CA . SER B 1 64 ? -4.07 2.158 12.258 1 98.69 64 SER B CA 1
ATOM 1714 C C . SER B 1 64 ? -5.375 2.887 12.555 1 98.69 64 SER B C 1
ATOM 1716 O O . SER B 1 64 ? -6.184 2.422 13.359 1 98.69 64 SER B O 1
ATOM 1718 N N . CYS B 1 65 ? -5.535 4.035 12.031 1 98.69 65 CYS B N 1
ATOM 1719 C CA . CYS B 1 65 ? -6.727 4.867 12.156 1 98.69 65 CYS B CA 1
ATOM 1720 C C . CYS B 1 65 ? -7.43 5.016 10.812 1 98.69 65 CYS B C 1
ATOM 1722 O O . CYS B 1 65 ? -6.816 5.434 9.828 1 98.69 65 CYS B O 1
ATOM 1724 N N . ARG B 1 66 ? -8.68 4.668 10.812 1 98.44 66 ARG B N 1
ATOM 1725 C CA . ARG B 1 66 ? -9.453 4.727 9.57 1 98.44 66 ARG B CA 1
ATOM 1726 C C . ARG B 1 66 ? -10.492 5.84 9.625 1 98.44 66 ARG B C 1
ATOM 1728 O O . ARG B 1 66 ? -11.172 6.012 10.641 1 98.44 66 ARG B O 1
ATOM 1735 N N . ALA B 1 67 ? -10.562 6.602 8.617 1 98.5 67 ALA B N 1
ATOM 1736 C CA . ALA B 1 67 ? -11.609 7.598 8.398 1 98.5 67 ALA B CA 1
ATOM 1737 C C . ALA B 1 67 ? -12.438 7.266 7.164 1 98.5 67 ALA B C 1
ATOM 1739 O O . ALA B 1 67 ? -11.914 6.703 6.195 1 98.5 67 ALA B O 1
ATOM 1740 N N . THR B 1 68 ? -13.664 7.559 7.23 1 98.38 68 THR B N 1
ATOM 1741 C CA . THR B 1 68 ? -14.555 7.402 6.082 1 98.38 68 THR B CA 1
ATOM 1742 C C . THR B 1 68 ? -15.031 8.758 5.578 1 98.38 68 THR B C 1
ATOM 1744 O O . THR B 1 68 ? -15.703 9.5 6.305 1 98.38 68 THR B O 1
ATOM 1747 N N . LEU B 1 69 ? -14.555 9.094 4.426 1 96.62 69 LEU B N 1
ATOM 1748 C CA . LEU B 1 69 ? -15 10.297 3.727 1 96.62 69 LEU B CA 1
ATOM 1749 C C . LEU B 1 69 ? -16.219 10.008 2.857 1 96.62 69 LEU B C 1
ATOM 1751 O O . LEU B 1 69 ? -16.172 9.141 1.986 1 96.62 69 LEU B O 1
ATOM 1755 N N . PRO B 1 70 ? -17.359 10.664 3.088 1 94.94 70 PRO B N 1
ATOM 1756 C CA . PRO B 1 70 ? -18.594 10.391 2.338 1 94.94 70 PRO B CA 1
ATOM 1757 C C . PRO B 1 70 ? -18.578 10.984 0.933 1 94.94 70 PRO B C 1
ATOM 1759 O O . PRO B 1 70 ? -19.5 11.695 0.545 1 94.94 70 PRO B O 1
ATOM 1762 N N . ILE B 1 71 ? -17.531 10.828 0.226 1 91.31 71 ILE B N 1
ATOM 1763 C CA . ILE B 1 71 ? -17.359 11.312 -1.14 1 91.31 71 ILE B CA 1
ATOM 1764 C C . ILE B 1 71 ? -16.75 10.211 -2.008 1 91.31 71 ILE B C 1
ATOM 1766 O O . ILE B 1 71 ? -16.109 9.297 -1.496 1 91.31 71 ILE B O 1
ATOM 1770 N N . ASP B 1 72 ? -17.016 10.32 -3.256 1 89.5 72 ASP B N 1
ATOM 1771 C CA . ASP B 1 72 ? -16.391 9.43 -4.227 1 89.5 72 ASP B CA 1
ATOM 1772 C C . ASP B 1 72 ? -14.945 9.828 -4.48 1 89.5 72 ASP B C 1
ATOM 1774 O O . ASP B 1 72 ? -14.648 11 -4.699 1 89.5 72 ASP B O 1
ATOM 1778 N N . GLU B 1 73 ? -14.07 8.875 -4.418 1 89.69 73 GLU B N 1
ATOM 1779 C CA . GLU B 1 73 ? -12.648 9.117 -4.633 1 89.69 73 GLU B CA 1
ATOM 1780 C C . GLU B 1 73 ? -12.406 9.875 -5.934 1 89.69 73 GLU B C 1
ATOM 1782 O O . GLU B 1 73 ? -11.539 10.75 -6 1 89.69 73 GLU B O 1
ATOM 1787 N N . LYS B 1 74 ? -13.203 9.578 -6.934 1 89.12 74 LYS B N 1
ATOM 1788 C CA . LYS B 1 74 ? -13.031 10.156 -8.258 1 89.12 74 LYS B CA 1
ATOM 1789 C C . LYS B 1 74 ? -13.32 11.656 -8.25 1 89.12 74 LYS B C 1
ATOM 1791 O O . LYS B 1 74 ? -12.953 12.367 -9.188 1 89.12 74 LYS B O 1
ATOM 1796 N N . THR B 1 75 ? -13.953 12.125 -7.25 1 93.12 75 THR B N 1
ATOM 1797 C CA . THR B 1 75 ? -14.367 13.523 -7.211 1 93.12 75 THR B CA 1
ATOM 1798 C C . THR B 1 75 ? -13.422 14.344 -6.336 1 93.12 75 THR B C 1
ATOM 1800 O O . THR B 1 75 ? -13.57 15.562 -6.238 1 93.12 75 THR B O 1
ATOM 1803 N N . LEU B 1 76 ? -12.461 13.703 -5.766 1 96.06 76 LEU B N 1
ATOM 1804 C CA . LEU B 1 76 ? -11.508 14.438 -4.938 1 96.06 76 LEU B CA 1
ATOM 1805 C C . LEU B 1 76 ? -10.602 15.312 -5.793 1 96.06 76 LEU B C 1
ATOM 1807 O O . LEU B 1 76 ? -10.109 14.867 -6.836 1 96.06 76 LEU B O 1
ATOM 1811 N N . PRO B 1 77 ? -10.461 16.625 -5.352 1 97.5 77 PRO B N 1
ATOM 1812 C CA . PRO B 1 77 ? -9.445 17.391 -6.062 1 97.5 77 PRO B CA 1
ATOM 1813 C C . PRO B 1 77 ? -8.055 16.797 -5.945 1 97.5 77 PRO B C 1
ATOM 1815 O O . PRO B 1 77 ? -7.688 16.266 -4.891 1 97.5 77 PRO B O 1
ATOM 1818 N N . ARG B 1 78 ? -7.387 16.812 -6.973 1 98.06 78 ARG B N 1
ATOM 1819 C CA . ARG B 1 78 ? -6.02 16.312 -7.047 1 98.06 78 ARG B CA 1
ATOM 1820 C C . ARG B 1 78 ? -5.062 17.391 -7.551 1 98.06 78 ARG B C 1
ATOM 1822 O O . ARG B 1 78 ? -5.375 18.109 -8.5 1 98.06 78 ARG B O 1
ATOM 1829 N N . LEU B 1 79 ? -3.904 17.5 -6.961 1 98 79 LEU B N 1
ATOM 1830 C CA . LEU B 1 79 ? -2.891 18.422 -7.453 1 98 79 LEU B CA 1
ATOM 1831 C C . LEU B 1 79 ? -2.375 17.984 -8.82 1 98 79 LEU B C 1
ATOM 1833 O O . LEU B 1 79 ? -2.234 16.797 -9.086 1 98 79 LEU B O 1
ATOM 1837 N N . ASN B 1 80 ? -2.117 18.969 -9.578 1 96.88 80 ASN B N 1
ATOM 1838 C CA . ASN B 1 80 ? -1.488 18.719 -10.867 1 96.88 80 ASN B CA 1
ATOM 1839 C C . ASN B 1 80 ? 0.026 18.578 -10.734 1 96.88 80 ASN B C 1
ATOM 1841 O O . ASN B 1 80 ? 0.72 19.547 -10.422 1 96.88 80 ASN B O 1
ATOM 1845 N N . LEU B 1 81 ? 0.467 17.406 -11.016 1 95.75 81 LEU B N 1
ATOM 1846 C CA . LEU B 1 81 ? 1.892 17.125 -10.875 1 95.75 81 LEU B CA 1
ATOM 1847 C C . LEU B 1 81 ? 2.721 18.078 -11.734 1 95.75 81 LEU B C 1
ATOM 1849 O O . LEU B 1 81 ? 3.816 18.484 -11.336 1 95.75 81 LEU B O 1
ATOM 1853 N N . GLY B 1 82 ? 2.201 18.422 -12.859 1 95.44 82 GLY B N 1
ATOM 1854 C CA . GLY B 1 82 ? 2.895 19.312 -13.789 1 95.44 82 GLY B CA 1
ATOM 1855 C C . GLY B 1 82 ? 3.074 20.719 -13.25 1 95.44 82 GLY B C 1
ATOM 1856 O O . GLY B 1 82 ? 3.906 21.484 -13.75 1 95.44 82 GLY B O 1
ATOM 1857 N N . ASN B 1 83 ? 2.354 21.109 -12.234 1 95.44 83 ASN B N 1
ATOM 1858 C CA . ASN B 1 83 ? 2.41 22.453 -11.656 1 95.44 83 ASN B CA 1
ATOM 1859 C C . ASN B 1 83 ? 3.328 22.5 -10.438 1 95.44 83 ASN B C 1
ATOM 1861 O O . ASN B 1 83 ? 3.531 23.547 -9.844 1 95.44 83 ASN B O 1
ATOM 1865 N N . LEU B 1 84 ? 3.865 21.344 -10.062 1 96.94 84 LEU B N 1
ATOM 1866 C CA . LEU B 1 84 ? 4.746 21.297 -8.906 1 96.94 84 LEU B CA 1
ATOM 1867 C C . LEU B 1 84 ? 6.188 21.594 -9.297 1 96.94 84 LEU B C 1
ATOM 1869 O O . LEU B 1 84 ? 6.582 21.359 -10.445 1 96.94 84 LEU B O 1
ATOM 1873 N N . PRO B 1 85 ? 6.918 22.188 -8.359 1 95.56 85 PRO B N 1
ATOM 1874 C CA . PRO B 1 85 ? 8.336 22.375 -8.656 1 95.56 85 PRO B CA 1
ATOM 1875 C C . PRO B 1 85 ? 9.055 21.078 -8.977 1 95.56 85 PRO B C 1
ATOM 1877 O O . PRO B 1 85 ? 8.664 20.016 -8.492 1 95.56 85 PRO B O 1
ATOM 1880 N N . ALA B 1 86 ? 10.141 21.125 -9.688 1 93.94 86 ALA B N 1
ATOM 1881 C CA . ALA B 1 86 ? 10.883 19.953 -10.148 1 93.94 86 ALA B CA 1
ATOM 1882 C C . ALA B 1 86 ? 11.406 19.141 -8.969 1 93.94 86 ALA B C 1
ATOM 1884 O O . ALA B 1 86 ? 11.539 17.922 -9.055 1 93.94 86 ALA B O 1
ATOM 1885 N N . ASP B 1 87 ? 11.586 19.812 -7.875 1 94.19 87 ASP B N 1
ATOM 1886 C CA . ASP B 1 87 ? 12.188 19.141 -6.723 1 94.19 87 ASP B CA 1
ATOM 1887 C C . ASP B 1 87 ? 11.133 18.859 -5.652 1 94.19 87 ASP B C 1
ATOM 1889 O O . ASP B 1 87 ? 11.445 18.844 -4.461 1 94.19 87 ASP B O 1
ATOM 1893 N N . TRP B 1 88 ? 9.914 18.656 -6.133 1 95.62 88 TRP B N 1
ATOM 1894 C CA . TRP B 1 88 ? 8.812 18.5 -5.188 1 95.62 88 TRP B CA 1
ATOM 1895 C C . TRP B 1 88 ? 9.023 17.281 -4.301 1 95.62 88 TRP B C 1
ATOM 1897 O O . TRP B 1 88 ? 8.375 17.141 -3.258 1 95.62 88 TRP B O 1
ATOM 1907 N N . HIS B 1 89 ? 9.938 16.391 -4.605 1 93.62 89 HIS B N 1
ATOM 1908 C CA . HIS B 1 89 ? 10.211 15.188 -3.832 1 93.62 89 HIS B CA 1
ATOM 1909 C C . HIS B 1 89 ? 11.062 15.508 -2.605 1 93.62 89 HIS B C 1
ATOM 1911 O O . HIS B 1 89 ? 11.18 14.68 -1.698 1 93.62 89 HIS B O 1
ATOM 1917 N N . THR B 1 90 ? 11.633 16.656 -2.625 1 89.44 90 THR B N 1
ATOM 1918 C CA . THR B 1 90 ? 12.508 17.016 -1.513 1 89.44 90 THR B CA 1
ATOM 1919 C C . THR B 1 90 ? 11.688 17.438 -0.296 1 89.44 90 THR B C 1
ATOM 1921 O O . THR B 1 90 ? 10.555 17.906 -0.436 1 89.44 90 THR B O 1
ATOM 1924 N N . THR B 1 91 ? 12.305 17.188 0.83 1 84.56 91 THR B N 1
ATOM 1925 C CA . THR B 1 91 ? 11.633 17.578 2.066 1 84.56 91 THR B CA 1
ATOM 1926 C C . THR B 1 91 ? 11.781 19.078 2.32 1 84.56 91 THR B C 1
ATOM 1928 O O . THR B 1 91 ? 12.719 19.703 1.826 1 84.56 91 THR B O 1
ATOM 1931 N N . ASP B 1 92 ? 10.805 19.609 3.027 1 86.75 92 ASP B N 1
ATOM 1932 C CA . ASP B 1 92 ? 10.867 20.969 3.559 1 86.75 92 ASP B CA 1
ATOM 1933 C C . ASP B 1 92 ? 10.945 22 2.432 1 86.75 92 ASP B C 1
ATOM 1935 O O . ASP B 1 92 ? 11.742 22.938 2.494 1 86.75 92 ASP B O 1
ATOM 1939 N N . ASN B 1 93 ? 10.25 21.797 1.429 1 93.69 93 ASN B N 1
ATOM 1940 C CA . ASN B 1 93 ? 10.102 22.75 0.332 1 93.69 93 ASN B CA 1
ATOM 1941 C C . ASN B 1 93 ? 9.031 23.797 0.629 1 93.69 93 ASN B C 1
ATOM 1943 O O . ASN B 1 93 ? 7.844 23.469 0.698 1 93.69 93 ASN B O 1
ATOM 1947 N N . PRO B 1 94 ? 9.484 25.078 0.781 1 95.19 94 PRO B N 1
ATOM 1948 C CA . PRO B 1 94 ? 8.523 26.109 1.186 1 95.19 94 PRO B CA 1
ATOM 1949 C C . PRO B 1 94 ? 7.391 26.297 0.177 1 95.19 94 PRO B C 1
ATOM 1951 O O . PRO B 1 94 ? 6.266 26.625 0.56 1 95.19 94 PRO B O 1
ATOM 1954 N N . THR B 1 95 ? 7.676 26.047 -1.067 1 97.06 95 THR B N 1
ATOM 1955 C CA . THR B 1 95 ? 6.652 26.172 -2.1 1 97.06 95 THR B CA 1
ATOM 1956 C C . THR B 1 95 ? 5.535 25.156 -1.877 1 97.06 95 THR B C 1
ATOM 1958 O O . THR B 1 95 ? 4.352 25.5 -1.983 1 97.06 95 THR B O 1
ATOM 1961 N N . LEU B 1 96 ? 5.863 23.953 -1.605 1 98 96 LEU B N 1
ATOM 1962 C CA . LEU B 1 96 ? 4.867 22.922 -1.349 1 98 96 LEU B CA 1
ATOM 1963 C C . LEU B 1 96 ? 4.059 23.25 -0.097 1 98 96 LEU B C 1
ATOM 1965 O O . LEU B 1 96 ? 2.838 23.078 -0.085 1 98 96 LEU B O 1
ATOM 1969 N N . GLN B 1 97 ? 4.781 23.734 0.915 1 97.88 97 GLN B N 1
ATOM 1970 C CA . GLN B 1 97 ? 4.094 24.109 2.145 1 97.88 97 GLN B CA 1
ATOM 1971 C C . GLN B 1 97 ? 3.098 25.234 1.893 1 97.88 97 GLN B C 1
ATOM 1973 O O . GLN B 1 97 ? 2.004 25.25 2.461 1 97.88 97 GLN B O 1
ATOM 1978 N N . SER B 1 98 ? 3.49 26.141 1.04 1 97.69 98 SER B N 1
ATOM 1979 C CA . SER B 1 98 ? 2.605 27.25 0.7 1 97.69 98 SER B CA 1
ATOM 1980 C C . SER B 1 98 ? 1.369 26.766 -0.047 1 97.69 98 SER B C 1
ATOM 1982 O O . SER B 1 98 ? 0.272 27.297 0.144 1 97.69 98 SER B O 1
ATOM 1984 N N . ILE B 1 99 ? 1.54 25.828 -0.906 1 97.81 99 ILE B N 1
ATOM 1985 C CA . ILE B 1 99 ? 0.42 25.25 -1.638 1 97.81 99 ILE B CA 1
ATOM 1986 C C . ILE B 1 99 ? -0.593 24.656 -0.654 1 97.81 99 ILE B C 1
ATOM 1988 O O . ILE B 1 99 ? -1.789 24.953 -0.745 1 97.81 99 ILE B O 1
ATOM 1992 N N . GLY B 1 100 ? -0.112 23.875 0.326 1 97.94 100 GLY B N 1
ATOM 1993 C CA . GLY B 1 100 ? -0.996 23.281 1.324 1 97.94 100 GLY B CA 1
ATOM 1994 C C . GLY B 1 100 ? -1.63 24.328 2.234 1 97.94 100 GLY B C 1
ATOM 1995 O O . GLY B 1 100 ? -2.814 24.219 2.562 1 97.94 100 GLY B O 1
ATOM 1996 N N . ALA B 1 101 ? -0.833 25.312 2.604 1 98.38 101 ALA B N 1
ATOM 1997 C CA . ALA B 1 101 ? -1.355 26.375 3.457 1 98.38 101 ALA B CA 1
ATOM 1998 C C . ALA B 1 101 ? -2.473 27.141 2.756 1 98.38 101 ALA B C 1
ATOM 2000 O O . ALA B 1 101 ? -3.504 27.438 3.361 1 98.38 101 ALA B O 1
ATOM 2001 N N . ASN B 1 102 ? -2.232 27.453 1.539 1 98.38 102 ASN B N 1
ATOM 2002 C CA . ASN B 1 102 ? -3.238 28.172 0.762 1 98.38 102 ASN B CA 1
ATOM 2003 C C . ASN B 1 102 ? -4.512 27.344 0.594 1 98.38 102 ASN B C 1
ATOM 2005 O O . ASN B 1 102 ? -5.617 27.875 0.699 1 98.38 102 ASN B O 1
ATOM 2009 N N . TRP B 1 103 ? -4.359 26.078 0.27 1 98.56 103 TRP B N 1
ATOM 2010 C CA . TRP B 1 103 ? -5.5 25.172 0.157 1 98.56 103 TRP B CA 1
ATOM 2011 C C . TRP B 1 103 ? -6.316 25.172 1.445 1 98.56 103 TRP B C 1
ATOM 2013 O O . TRP B 1 103 ? -7.547 25.266 1.408 1 98.56 103 TRP B O 1
ATOM 2023 N N . THR B 1 104 ? -5.625 25.062 2.584 1 98.44 104 THR B N 1
ATOM 2024 C CA . THR B 1 104 ? -6.297 25.047 3.879 1 98.44 104 THR B CA 1
ATOM 2025 C C . THR B 1 104 ? -7.023 26.359 4.125 1 98.44 104 THR B C 1
ATOM 2027 O O . THR B 1 104 ? -8.188 26.359 4.531 1 98.44 104 THR B O 1
ATOM 2030 N N . ALA B 1 105 ? -6.379 27.438 3.84 1 98.44 105 ALA B N 1
ATOM 2031 C CA . ALA B 1 105 ? -6.902 28.781 4.129 1 98.44 105 ALA B CA 1
ATOM 2032 C C . ALA B 1 105 ? -8.125 29.078 3.271 1 98.44 105 ALA B C 1
ATOM 2034 O O . ALA B 1 105 ? -9.086 29.703 3.744 1 98.44 105 ALA B O 1
ATOM 2035 N N . THR B 1 106 ? -8.117 28.641 2.057 1 98.31 106 THR B N 1
ATOM 2036 C CA . THR B 1 106 ? -9.195 28.969 1.127 1 98.31 106 THR B CA 1
ATOM 2037 C C . THR B 1 106 ? -10.391 28.047 1.328 1 98.31 106 THR B C 1
ATOM 2039 O O . THR B 1 106 ? -11.477 28.297 0.806 1 98.31 106 THR B O 1
ATOM 2042 N N . GLN B 1 107 ? -10.172 26.969 2.088 1 98.12 107 GLN B N 1
ATOM 2043 C CA . GLN B 1 107 ? -11.227 26 2.4 1 98.12 107 GLN B CA 1
ATOM 2044 C C . GLN B 1 107 ? -11.914 25.5 1.129 1 98.12 107 GLN B C 1
ATOM 2046 O O . GLN B 1 107 ? -13.141 25.375 1.084 1 98.12 107 GLN B O 1
ATOM 2051 N N . SER B 1 108 ? -11.102 25.297 0.139 1 96.5 108 SER B N 1
ATOM 2052 C CA . SER B 1 108 ? -11.633 24.938 -1.17 1 96.5 108 SER B CA 1
ATOM 2053 C C . SER B 1 108 ? -12.242 23.547 -1.152 1 96.5 108 SER B C 1
ATOM 2055 O O . SER B 1 108 ? -13.156 23.25 -1.931 1 96.5 108 SER B O 1
ATOM 2057 N N . SER B 1 109 ? -11.75 22.688 -0.359 1 97.94 109 SER B N 1
ATOM 2058 C CA . SER B 1 109 ? -12.266 21.344 -0.165 1 97.94 109 SER B CA 1
ATOM 2059 C C . SER B 1 109 ? -11.828 20.766 1.179 1 97.94 109 SER B C 1
ATOM 2061 O O . SER B 1 109 ? -10.945 21.312 1.833 1 97.94 109 SER B O 1
ATOM 2063 N N . VAL B 1 110 ? -12.453 19.75 1.642 1 98.25 110 VAL B N 1
ATOM 2064 C CA . VAL B 1 110 ? -12.117 19.141 2.922 1 98.25 110 VAL B CA 1
ATOM 2065 C C . VAL B 1 110 ? -10.93 18.188 2.744 1 98.25 110 VAL B C 1
ATOM 2067 O O . VAL B 1 110 ? -10.188 17.922 3.695 1 98.25 110 VAL B O 1
ATOM 2070 N N . ALA B 1 111 ? -10.75 17.734 1.486 1 98.69 111 ALA B N 1
ATOM 2071 C CA . ALA B 1 111 ? -9.695 16.781 1.166 1 98.69 111 ALA B CA 1
ATOM 2072 C C . ALA B 1 111 ? -9 17.141 -0.144 1 98.69 111 ALA B C 1
ATOM 2074 O O . ALA B 1 111 ? -9.625 17.719 -1.043 1 98.69 111 ALA B O 1
ATOM 2075 N N . LEU B 1 112 ? -7.723 16.812 -0.215 1 98.44 112 LEU B N 1
ATOM 2076 C CA . LEU B 1 112 ? -6.898 17.094 -1.387 1 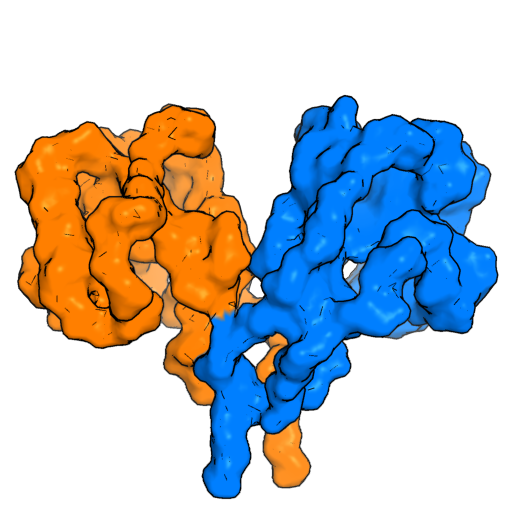98.44 112 LEU B CA 1
ATOM 2077 C C . LEU B 1 112 ? -5.922 15.953 -1.647 1 98.44 112 LEU B C 1
ATOM 2079 O O . LEU B 1 112 ? -5.176 15.555 -0.75 1 98.44 112 LEU B O 1
ATOM 2083 N N . GLU B 1 113 ? -5.949 15.398 -2.844 1 98.56 113 GLU B N 1
ATOM 2084 C CA . GLU B 1 113 ? -4.98 14.367 -3.211 1 98.56 113 GLU B CA 1
ATOM 2085 C C . GLU B 1 113 ? -3.637 14.984 -3.592 1 98.56 113 GLU B C 1
ATOM 2087 O O . GLU B 1 113 ? -3.584 15.938 -4.375 1 98.56 113 GLU B O 1
ATOM 2092 N N . VAL B 1 114 ? -2.602 14.477 -3.018 1 98.5 114 VAL B N 1
ATOM 2093 C CA . VAL B 1 114 ? -1.238 14.914 -3.293 1 98.5 114 VAL B CA 1
ATOM 2094 C C . VAL B 1 114 ? -0.368 13.703 -3.641 1 98.5 114 VAL B C 1
ATOM 2096 O O . VAL B 1 114 ? -0.615 12.594 -3.164 1 98.5 114 VAL B O 1
ATOM 2099 N N . PRO B 1 115 ? 0.636 13.883 -4.477 1 98.06 115 PRO B N 1
ATOM 2100 C CA . PRO B 1 115 ? 1.442 12.727 -4.883 1 98.06 115 PRO B CA 1
ATOM 2101 C C . PRO B 1 115 ? 2.285 12.164 -3.74 1 98.06 115 PRO B C 1
ATOM 2103 O O . PRO B 1 115 ? 2.793 12.922 -2.91 1 98.06 115 PRO B O 1
ATOM 2106 N N . SER B 1 116 ? 2.412 10.875 -3.709 1 98.25 116 SER B N 1
ATOM 2107 C CA . SER B 1 116 ? 3.287 10.219 -2.742 1 98.25 116 SER B CA 1
ATOM 2108 C C . SER B 1 116 ? 4.734 10.203 -3.225 1 98.25 116 SER B C 1
ATOM 2110 O O . SER B 1 116 ? 5.008 9.844 -4.375 1 98.25 116 SER B O 1
ATOM 2112 N N . VAL B 1 117 ? 5.613 10.641 -2.373 1 96.88 117 VAL B N 1
ATOM 2113 C CA . VAL B 1 117 ? 7.035 10.477 -2.66 1 96.88 117 VAL B CA 1
ATOM 2114 C C . VAL B 1 117 ? 7.449 9.023 -2.426 1 96.88 117 VAL B C 1
ATOM 2116 O O . VAL B 1 117 ? 8.266 8.477 -3.172 1 96.88 117 VAL B O 1
ATOM 2119 N N . ALA B 1 118 ? 6.879 8.398 -1.407 1 97.31 118 ALA B N 1
ATOM 2120 C CA . ALA B 1 118 ? 7.266 7.059 -0.964 1 97.31 118 ALA B CA 1
ATOM 2121 C C . ALA B 1 118 ? 6.883 6.008 -2.002 1 97.31 118 ALA B C 1
ATOM 2123 O O . ALA B 1 118 ? 7.586 5.008 -2.17 1 97.31 118 ALA B O 1
ATOM 2124 N N . VAL B 1 119 ? 5.797 6.199 -2.633 1 98.19 119 VAL B N 1
ATOM 2125 C CA . VAL B 1 119 ? 5.359 5.312 -3.707 1 98.19 119 VAL B CA 1
ATOM 2126 C C . VAL B 1 119 ? 4.973 6.137 -4.934 1 98.19 119 VAL B C 1
ATOM 2128 O O . VAL B 1 119 ? 3.838 6.609 -5.043 1 98.19 119 VAL B O 1
ATOM 2131 N N . GLU B 1 120 ? 5.883 6.211 -5.848 1 95.25 120 GLU B N 1
ATOM 2132 C CA . GLU B 1 120 ? 5.641 6.977 -7.07 1 95.25 120 GLU B CA 1
ATOM 2133 C C . GLU B 1 120 ? 4.445 6.422 -7.84 1 95.25 120 GLU B C 1
ATOM 2135 O O . GLU B 1 120 ? 4.328 5.207 -8.023 1 95.25 120 GLU B O 1
ATOM 2140 N N . GLY B 1 121 ? 3.545 7.348 -8.219 1 94.88 121 GLY B N 1
ATOM 2141 C CA . GLY B 1 121 ? 2.354 6.934 -8.945 1 94.88 121 GLY B CA 1
ATOM 2142 C C . GLY B 1 121 ? 1.117 6.863 -8.07 1 94.88 121 GLY B C 1
ATOM 2143 O O . GLY B 1 121 ? -0.007 6.824 -8.57 1 94.88 121 GLY B O 1
ATOM 2144 N N . GLU B 1 122 ? 1.354 6.773 -6.773 1 97.94 122 GLU B N 1
ATOM 2145 C CA . GLU B 1 122 ? 0.211 6.789 -5.867 1 97.94 122 GLU B CA 1
ATOM 2146 C C . GLU B 1 122 ? 0.038 8.164 -5.223 1 97.94 122 GLU B C 1
ATOM 2148 O O . GLU B 1 122 ? 0.905 9.031 -5.352 1 97.94 122 GLU B O 1
ATOM 2153 N N . TRP B 1 123 ? -1.141 8.328 -4.609 1 98.12 123 TRP B N 1
ATOM 2154 C CA . TRP B 1 123 ? -1.517 9.633 -4.078 1 98.12 123 TRP B CA 1
ATOM 2155 C C . TRP B 1 123 ? -1.993 9.523 -2.635 1 98.12 123 TRP B C 1
ATOM 2157 O O . TRP B 1 123 ? -2.771 8.625 -2.301 1 98.12 123 TRP B O 1
ATOM 2167 N N . ASN B 1 124 ? -1.496 10.367 -1.79 1 98.56 124 ASN B N 1
ATOM 2168 C CA . ASN B 1 124 ? -2.027 10.555 -0.444 1 98.56 124 ASN B CA 1
ATOM 2169 C C . ASN B 1 124 ? -3.182 11.555 -0.429 1 98.56 124 ASN B C 1
ATOM 2171 O O . ASN B 1 124 ? -3.486 12.172 -1.451 1 98.56 124 ASN B O 1
ATOM 2175 N N . VAL B 1 125 ? -3.811 11.609 0.69 1 98.75 125 VAL B N 1
ATOM 2176 C CA . VAL B 1 125 ? -4.926 12.539 0.845 1 98.75 125 VAL B CA 1
ATOM 2177 C C . VAL B 1 125 ? -4.707 13.406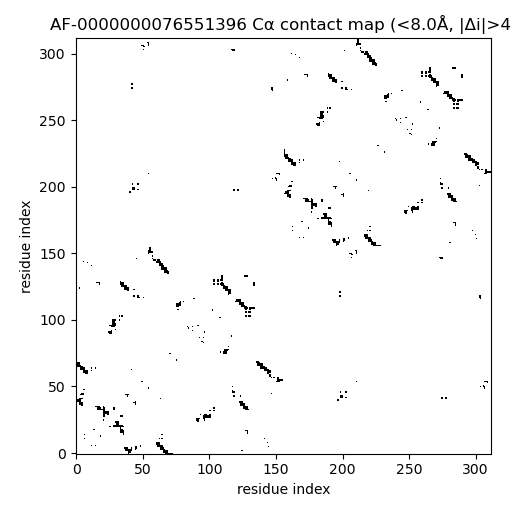 2.082 1 98.75 125 VAL B C 1
ATOM 2179 O O . VAL B 1 125 ? -4.5 12.891 3.182 1 98.75 125 VAL B O 1
ATOM 2182 N N . LEU B 1 126 ? -4.695 14.68 1.861 1 98.75 126 LEU B N 1
ATOM 2183 C CA . LEU B 1 126 ? -4.691 15.625 2.969 1 98.75 126 LEU B CA 1
ATOM 2184 C C . LEU B 1 126 ? -6.113 15.969 3.404 1 98.75 126 LEU B C 1
ATOM 2186 O O . LEU B 1 126 ? -6.992 16.156 2.562 1 98.75 126 LEU B O 1
ATOM 2190 N N . LEU B 1 127 ? -6.316 16 4.664 1 98.69 127 LEU B N 1
ATOM 2191 C CA . LEU B 1 127 ? -7.582 16.484 5.211 1 98.69 127 LEU B CA 1
ATOM 2192 C C . LEU B 1 127 ? -7.398 17.828 5.91 1 98.69 127 LEU B C 1
ATOM 2194 O O . LEU B 1 127 ? -6.395 18.031 6.594 1 98.69 127 LEU B O 1
ATOM 2198 N N . ASN B 1 128 ? -8.336 18.672 5.703 1 98.69 128 ASN B N 1
ATOM 2199 C CA . ASN B 1 128 ? -8.391 19.969 6.352 1 98.69 128 ASN B CA 1
ATOM 2200 C C . ASN B 1 128 ? -9.344 19.969 7.543 1 98.69 128 ASN B C 1
ATOM 2202 O O . ASN B 1 128 ? -10.555 20.141 7.375 1 98.69 128 ASN B O 1
ATOM 2206 N N . PRO B 1 129 ? -8.781 19.859 8.758 1 98.25 129 PRO B N 1
ATOM 2207 C CA . PRO B 1 129 ? -9.656 19.75 9.93 1 98.25 129 PRO B CA 1
ATOM 2208 C C . PRO B 1 129 ? -10.453 21.031 10.195 1 98.25 129 PRO B C 1
ATOM 2210 O O . PRO B 1 129 ? -11.422 21.016 10.961 1 98.25 129 PRO B O 1
ATOM 2213 N N . THR B 1 130 ? -10.062 22.109 9.586 1 97.75 130 THR B N 1
ATOM 2214 C CA . THR B 1 130 ? -10.75 23.359 9.812 1 97.75 130 THR B CA 1
ATOM 2215 C C . THR B 1 130 ? -11.891 23.547 8.82 1 97.75 130 THR B C 1
ATOM 2217 O O . THR B 1 130 ? -12.703 24.469 8.961 1 97.75 130 THR B O 1
ATOM 2220 N N . HIS B 1 131 ? -11.945 22.812 7.816 1 98.38 131 HIS B N 1
ATOM 2221 C CA . HIS B 1 131 ? -13.039 22.875 6.848 1 98.38 131 HIS B CA 1
ATOM 2222 C C . HIS B 1 131 ? -14.359 22.453 7.477 1 98.38 131 HIS B C 1
ATOM 2224 O O . HIS B 1 131 ? -14.398 21.484 8.234 1 98.38 131 HIS B O 1
ATOM 2230 N N . PRO B 1 132 ? -15.461 23.047 7.156 1 97.88 132 PRO B N 1
ATOM 2231 C CA . PRO B 1 132 ? -16.75 22.703 7.75 1 97.88 132 PRO B CA 1
ATOM 2232 C C . PRO B 1 132 ? -17.172 21.266 7.469 1 97.88 132 PRO B C 1
ATOM 2234 O O . PRO B 1 132 ? -17.781 20.609 8.32 1 97.88 132 PRO B O 1
ATOM 2237 N N . ASP B 1 133 ? -16.797 20.781 6.344 1 97.69 133 ASP B N 1
ATOM 2238 C CA . ASP B 1 133 ? -17.219 19.438 5.949 1 97.69 133 ASP B CA 1
ATOM 2239 C C . ASP B 1 133 ? -16.406 18.375 6.695 1 97.69 133 ASP B C 1
ATOM 2241 O O . ASP B 1 133 ? -16.703 17.172 6.602 1 97.69 133 ASP B O 1
ATOM 2245 N N . PHE B 1 134 ? -15.406 18.812 7.449 1 98.19 134 PHE B N 1
ATOM 2246 C CA . PHE B 1 134 ? -14.648 17.844 8.227 1 98.19 134 PHE B CA 1
ATOM 2247 C C . PHE B 1 134 ? -15.547 17.109 9.203 1 98.19 134 PHE B C 1
ATOM 2249 O O . PHE B 1 134 ? -15.328 15.922 9.492 1 98.19 134 PHE B O 1
ATOM 2256 N N . ALA B 1 135 ? -16.531 17.75 9.648 1 97.56 135 ALA B N 1
ATOM 2257 C CA . ALA B 1 135 ? -17.484 17.203 10.617 1 97.56 135 ALA B CA 1
ATOM 2258 C C . ALA B 1 135 ? -18.234 16.016 10.023 1 97.56 135 ALA B C 1
ATOM 2260 O O . ALA B 1 135 ? -18.828 15.219 10.758 1 97.56 135 ALA B O 1
ATOM 2261 N N . LYS B 1 136 ? -18.219 15.898 8.758 1 97.75 136 LYS B N 1
ATOM 2262 C CA . LYS B 1 136 ? -18.938 14.828 8.078 1 97.75 136 LYS B CA 1
ATOM 2263 C C . LYS B 1 136 ? -18.109 13.555 8.008 1 97.75 136 LYS B C 1
ATOM 2265 O O . LYS B 1 136 ? -18.609 12.492 7.664 1 97.75 136 LYS B O 1
ATOM 2270 N N . ILE B 1 137 ? -16.828 13.656 8.312 1 98.25 137 ILE B N 1
ATOM 2271 C CA . ILE B 1 137 ? -15.93 12.508 8.273 1 98.25 137 ILE B CA 1
ATOM 2272 C C . ILE B 1 137 ? -16.172 11.617 9.484 1 98.25 137 ILE B C 1
ATOM 2274 O O . ILE B 1 137 ? -16.25 12.102 10.617 1 98.25 137 ILE B O 1
ATOM 2278 N N . LYS B 1 138 ? -16.344 10.32 9.25 1 98.44 138 LYS B N 1
ATOM 2279 C CA . LYS B 1 138 ? -16.531 9.352 10.328 1 98.44 138 LYS B CA 1
ATOM 2280 C C . LYS B 1 138 ? -15.219 8.648 10.656 1 98.44 138 LYS B C 1
ATOM 2282 O O . LYS B 1 138 ? -14.523 8.172 9.758 1 98.44 138 LYS B O 1
ATOM 2287 N N . LEU B 1 139 ? -14.961 8.625 11.883 1 98.12 139 LEU B N 1
ATOM 2288 C CA . LEU B 1 139 ? -13.742 7.988 12.352 1 98.12 139 LEU B CA 1
ATOM 2289 C C . LEU B 1 139 ? -14.039 6.648 13.016 1 98.12 139 LEU B C 1
ATOM 2291 O O . LEU B 1 139 ? -14.961 6.547 13.828 1 98.12 139 LEU B O 1
ATOM 2295 N N . ALA B 1 140 ? -13.32 5.629 12.68 1 98 140 ALA B N 1
ATOM 2296 C CA . ALA B 1 140 ? -13.43 4.324 13.328 1 98 140 ALA B CA 1
ATOM 2297 C C . ALA B 1 140 ? -12.492 4.227 14.523 1 98 140 ALA B C 1
ATOM 2299 O O . ALA B 1 140 ? -11.531 4.988 14.633 1 98 140 ALA B O 1
ATOM 2300 N N . PRO B 1 141 ? -12.867 3.316 15.477 1 97.69 141 PRO B N 1
ATOM 2301 C CA . PRO B 1 141 ? -11.891 3.072 16.547 1 97.69 141 PRO B CA 1
ATOM 2302 C C . PRO B 1 141 ? -10.531 2.619 16 1 97.69 141 PRO B C 1
ATOM 2304 O O . PRO B 1 141 ? -10.469 1.876 15.023 1 97.69 141 PRO B O 1
ATOM 2307 N N . PRO B 1 142 ? -9.508 3.148 16.641 1 98.25 142 PRO B N 1
ATOM 2308 C CA . PRO B 1 142 ? -8.18 2.691 16.203 1 98.25 142 PRO B CA 1
ATOM 2309 C C . PRO B 1 142 ? -7.984 1.19 16.406 1 98.25 142 PRO B C 1
ATOM 2311 O O . PRO B 1 142 ? -8.539 0.61 17.344 1 98.25 142 PRO B O 1
ATOM 2314 N N . ASN B 1 143 ? -7.191 0.589 15.562 1 98.19 143 ASN B N 1
ATOM 2315 C CA . ASN B 1 143 ? -6.836 -0.822 15.664 1 98.19 143 ASN B CA 1
ATOM 2316 C C . ASN B 1 143 ? -5.328 -1.011 15.805 1 98.19 143 ASN B C 1
ATOM 2318 O O . ASN B 1 143 ? -4.547 -0.308 15.156 1 98.19 143 ASN B O 1
ATOM 2322 N N . PRO B 1 144 ? -4.945 -2.004 16.641 1 98.12 144 PRO B N 1
ATOM 2323 C CA . PRO B 1 144 ? -3.508 -2.289 16.672 1 98.12 144 PRO B CA 1
ATOM 2324 C C . PRO B 1 144 ? -2.934 -2.582 15.281 1 98.12 144 PRO B C 1
ATOM 2326 O O . PRO B 1 144 ? -3.588 -3.229 14.461 1 98.12 144 PRO B O 1
ATOM 2329 N N . PHE B 1 145 ? -1.83 -2.033 15.031 1 98.06 145 PHE B N 1
ATOM 2330 C CA . PHE B 1 145 ? -1.145 -2.248 13.766 1 98.06 145 PHE B CA 1
ATOM 2331 C C . PHE B 1 145 ? 0.262 -2.789 13.992 1 98.06 145 PHE B C 1
ATOM 2333 O O . PHE B 1 145 ? 0.994 -2.285 14.852 1 98.06 145 PHE B O 1
ATOM 2340 N N . HIS B 1 146 ? 0.645 -3.793 13.273 1 96.75 146 HIS B N 1
ATOM 2341 C CA . HIS B 1 146 ? 1.986 -4.363 13.32 1 96.75 146 HIS B CA 1
ATOM 2342 C C . HIS B 1 146 ? 2.559 -4.523 11.914 1 96.75 146 HIS B C 1
ATOM 2344 O O . HIS B 1 146 ? 1.887 -5.043 11.016 1 96.75 146 HIS B O 1
ATOM 2350 N N . PHE B 1 147 ? 3.725 -4.043 11.781 1 96.44 147 PHE B N 1
ATOM 2351 C CA . PHE B 1 147 ? 4.426 -4.352 10.539 1 96.44 147 PHE B CA 1
ATOM 2352 C C . PHE B 1 147 ? 4.773 -5.832 10.469 1 96.44 147 PHE B C 1
ATOM 2354 O O . PHE B 1 147 ? 4.992 -6.473 11.5 1 96.44 147 PHE B O 1
ATOM 2361 N N . ASP B 1 148 ? 4.785 -6.344 9.25 1 94.56 148 ASP B N 1
ATOM 2362 C CA . ASP B 1 148 ? 5.371 -7.668 9.055 1 94.56 148 ASP B CA 1
ATOM 2363 C C . ASP B 1 148 ? 6.82 -7.699 9.531 1 94.56 148 ASP B C 1
ATOM 2365 O O . ASP B 1 148 ? 7.633 -6.863 9.133 1 94.56 148 ASP B O 1
ATOM 2369 N N . LYS B 1 149 ? 7.176 -8.617 10.375 1 90.94 149 LYS B N 1
ATOM 2370 C CA . LYS B 1 149 ? 8.5 -8.695 11 1 90.94 149 LYS B CA 1
ATOM 2371 C C . LYS B 1 149 ? 9.594 -8.797 9.938 1 90.94 149 LYS B C 1
ATOM 2373 O O . LYS B 1 149 ? 10.719 -8.352 10.156 1 90.94 149 LYS B O 1
ATOM 2378 N N . ARG B 1 150 ? 9.352 -9.273 8.844 1 90.5 150 ARG B N 1
ATOM 2379 C CA . ARG B 1 150 ? 10.328 -9.5 7.781 1 90.5 150 ARG B CA 1
ATOM 2380 C C . ARG B 1 150 ? 10.789 -8.18 7.168 1 90.5 150 ARG B C 1
ATOM 2382 O O . ARG B 1 150 ? 11.781 -8.133 6.438 1 90.5 150 ARG B O 1
ATOM 2389 N N . MET B 1 151 ? 10.023 -7.125 7.496 1 91.88 151 MET B N 1
ATOM 2390 C CA . MET B 1 151 ? 10.406 -5.812 6.98 1 91.88 151 MET B CA 1
ATOM 2391 C C . MET B 1 151 ? 11.586 -5.246 7.762 1 91.88 151 MET B C 1
ATOM 2393 O O . MET B 1 151 ? 12.188 -4.25 7.352 1 91.88 151 MET B O 1
ATOM 2397 N N . PHE B 1 152 ? 11.922 -5.855 9.016 1 88.12 152 PHE B N 1
ATOM 2398 C CA . PHE B 1 152 ? 12.945 -5.32 9.906 1 88.12 152 PHE B CA 1
ATOM 2399 C C . PHE B 1 152 ? 14.102 -6.301 10.062 1 88.12 152 PHE B C 1
ATOM 2401 O O . PHE B 1 152 ? 15.141 -5.953 10.617 1 88.12 152 PHE B O 1
ATOM 2408 N N . LYS B 1 153 ? 14.766 -6.93 9.219 1 67.12 153 LYS B N 1
ATOM 2409 C CA . LYS B 1 153 ? 15.711 -8.008 9.469 1 67.12 153 LYS B CA 1
ATOM 2410 C C . LYS B 1 153 ? 16.703 -7.625 10.555 1 67.12 153 LYS B C 1
ATOM 2412 O O . LYS B 1 153 ? 17.203 -6.496 10.586 1 67.12 153 LYS B O 1
ATOM 2417 N N . PRO B 1 154 ? 16.859 -8.672 11.469 1 58.62 154 PRO B N 1
ATOM 2418 C CA . PRO B 1 154 ? 17.859 -8.547 12.531 1 58.62 154 PRO B CA 1
ATOM 2419 C C . PRO B 1 154 ? 19.266 -8.305 11.992 1 58.62 154 PRO B C 1
ATOM 2421 O O . PRO B 1 154 ? 19.609 -8.781 10.906 1 58.62 154 PRO B O 1
ATOM 2424 N N . LEU B 1 155 ? 19.875 -7.109 12.195 1 48.38 155 LEU B N 1
ATOM 2425 C CA . LEU B 1 155 ? 21.297 -7.012 11.953 1 48.38 155 LEU B CA 1
ATOM 2426 C C . LEU B 1 155 ? 22 -8.32 12.312 1 48.38 155 LEU B C 1
ATOM 2428 O O . LEU B 1 155 ? 21.672 -8.953 13.32 1 48.38 155 LEU B O 1
ATOM 2432 N N . PRO B 1 156 ? 22.781 -8.859 11.25 1 44.25 156 PRO B N 1
ATOM 2433 C CA . PRO B 1 156 ? 23.594 -10.008 11.656 1 44.25 156 PRO B CA 1
ATOM 2434 C C . PRO B 1 156 ? 24.234 -9.82 13.031 1 44.25 156 PRO B C 1
ATOM 2436 O O . PRO B 1 156 ? 24.516 -8.688 13.43 1 44.25 156 PRO B O 1
#

Organism: NCBI:txid570835